Protein AF-A0A812KQA8-F1 (afdb_monomer_lite)

Structure (mmCIF, N/CA/C/O backbone):
data_AF-A0A812KQA8-F1
#
_entry.id   AF-A0A812KQA8-F1
#
loop_
_atom_site.group_PDB
_atom_site.id
_atom_site.type_symbol
_atom_site.label_atom_id
_atom_site.label_alt_id
_atom_site.label_comp_id
_atom_site.label_asym_id
_atom_site.label_entity_id
_atom_site.label_seq_id
_atom_site.pdbx_PDB_ins_code
_atom_site.Cartn_x
_atom_site.Cartn_y
_atom_site.Cartn_z
_atom_site.occupancy
_atom_site.B_iso_or_equiv
_atom_site.auth_seq_id
_atom_site.auth_comp_id
_atom_site.auth_asym_id
_atom_site.auth_atom_id
_atom_site.pdbx_PDB_model_num
ATOM 1 N N . VAL A 1 1 ? 13.852 -6.181 -8.948 1.00 67.44 1 VAL A N 1
ATOM 2 C CA . VAL A 1 1 ? 15.099 -6.803 -9.471 1.00 67.44 1 VAL A CA 1
ATOM 3 C C . VAL A 1 1 ? 14.924 -7.314 -10.895 1.00 67.44 1 VAL A C 1
ATOM 5 O O . VAL A 1 1 ? 15.675 -6.874 -11.752 1.00 67.44 1 VAL A O 1
ATOM 8 N N . ILE A 1 2 ? 13.923 -8.161 -11.172 1.00 75.94 2 ILE A N 1
ATOM 9 C CA . ILE A 1 2 ? 13.704 -8.737 -12.515 1.00 75.94 2 ILE A CA 1
ATOM 10 C C . ILE A 1 2 ? 13.488 -7.645 -13.580 1.00 75.94 2 ILE A C 1
ATOM 12 O O . ILE A 1 2 ? 14.175 -7.662 -14.591 1.00 75.94 2 ILE A O 1
ATOM 16 N N . TYR A 1 3 ? 12.648 -6.637 -13.304 1.00 77.44 3 TYR A N 1
ATOM 17 C CA . TYR A 1 3 ? 12.410 -5.506 -14.217 1.00 77.44 3 TYR A CA 1
ATOM 18 C C . TYR A 1 3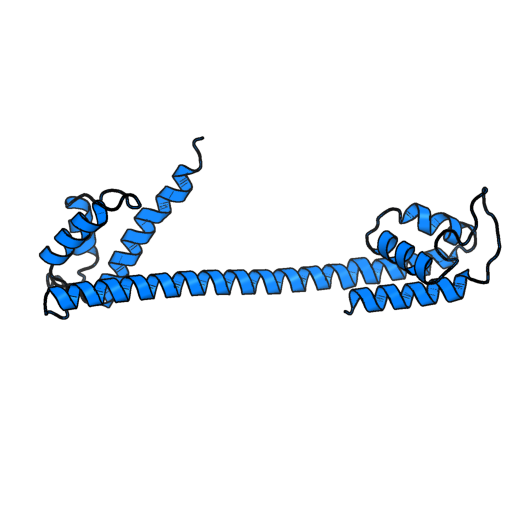 ? 13.699 -4.781 -14.638 1.00 77.44 3 TYR A C 1
ATOM 20 O O . TYR A 1 3 ? 14.030 -4.707 -15.818 1.00 77.44 3 TYR A O 1
ATOM 28 N N . VAL A 1 4 ? 14.471 -4.303 -13.658 1.00 78.38 4 VAL A N 1
ATOM 29 C CA . VAL A 1 4 ? 15.727 -3.575 -13.899 1.00 78.38 4 VAL A CA 1
ATOM 30 C C . VAL A 1 4 ? 16.757 -4.467 -14.601 1.00 78.38 4 VAL A C 1
ATOM 32 O O . VAL A 1 4 ? 17.447 -4.004 -15.503 1.00 78.38 4 VAL A O 1
ATOM 35 N N . GLY A 1 5 ? 16.829 -5.754 -14.243 1.00 82.50 5 GLY A N 1
ATOM 36 C CA . GLY A 1 5 ? 17.716 -6.718 -14.899 1.00 82.50 5 GLY A CA 1
ATOM 37 C C . GLY A 1 5 ? 17.391 -6.913 -16.382 1.00 82.50 5 GLY A C 1
ATOM 38 O O . GLY A 1 5 ? 18.300 -6.923 -17.208 1.00 82.50 5 GLY A O 1
ATOM 39 N N . THR A 1 6 ? 16.107 -6.999 -16.738 1.00 80.44 6 THR A N 1
ATOM 40 C CA . THR A 1 6 ? 15.672 -7.093 -18.137 1.00 80.44 6 THR A CA 1
ATOM 41 C C . THR A 1 6 ? 15.982 -5.813 -18.913 1.00 80.44 6 THR A C 1
ATOM 43 O O . THR A 1 6 ? 16.503 -5.902 -20.020 1.00 80.44 6 THR A O 1
ATOM 46 N N . VAL A 1 7 ? 15.751 -4.629 -18.332 1.00 80.75 7 VAL A N 1
ATOM 47 C CA . VAL A 1 7 ? 16.091 -3.343 -18.974 1.00 80.75 7 VAL A CA 1
ATOM 48 C C . VAL A 1 7 ? 17.594 -3.238 -19.244 1.00 80.75 7 VAL A C 1
ATOM 50 O O . VAL A 1 7 ? 17.993 -2.882 -20.348 1.00 80.75 7 VAL A O 1
ATOM 53 N N . VAL A 1 8 ? 18.437 -3.614 -18.278 1.00 83.25 8 VAL A N 1
ATOM 54 C CA . VAL A 1 8 ? 19.901 -3.614 -18.435 1.00 83.25 8 VAL A CA 1
ATOM 55 C C . VAL A 1 8 ? 20.364 -4.626 -19.490 1.00 83.25 8 VAL A C 1
ATOM 57 O O . VAL A 1 8 ? 21.236 -4.315 -20.300 1.00 83.25 8 VAL A O 1
ATOM 60 N N . PHE A 1 9 ? 19.769 -5.822 -19.515 1.00 82.69 9 PHE A N 1
ATOM 61 C CA . PHE A 1 9 ? 20.085 -6.856 -20.502 1.00 82.69 9 PHE A CA 1
ATOM 62 C C . PHE A 1 9 ? 19.740 -6.417 -21.929 1.00 82.69 9 PHE A C 1
ATOM 64 O O . PHE A 1 9 ? 20.561 -6.559 -22.835 1.00 82.69 9 PHE A O 1
ATOM 71 N N . PHE A 1 10 ? 18.557 -5.833 -22.130 1.00 77.69 10 PHE A N 1
ATOM 72 C CA . PHE A 1 10 ? 18.175 -5.293 -23.432 1.00 77.69 10 PHE A CA 1
ATOM 73 C C . PHE A 1 10 ? 19.018 -4.073 -23.808 1.00 77.69 10 PHE A C 1
ATOM 75 O O . PHE A 1 10 ? 19.479 -4.012 -24.941 1.00 77.69 10 PHE A O 1
ATOM 82 N N . ALA A 1 11 ? 19.317 -3.162 -22.876 1.00 77.50 11 ALA A N 1
ATOM 83 C CA . ALA A 1 11 ? 20.220 -2.039 -23.137 1.00 77.50 11 ALA A CA 1
ATOM 84 C C . ALA A 1 11 ? 21.601 -2.507 -23.621 1.00 77.50 11 ALA A C 1
ATOM 86 O O . ALA A 1 11 ? 22.139 -1.944 -24.569 1.00 77.50 11 ALA A O 1
ATOM 87 N N . TRP A 1 12 ? 22.147 -3.580 -23.043 1.00 81.44 12 TRP A N 1
ATOM 88 C CA . TRP A 1 12 ? 23.397 -4.180 -23.513 1.00 81.44 12 TRP A CA 1
ATOM 89 C C . TRP A 1 12 ? 23.289 -4.782 -24.926 1.00 81.44 12 TRP A C 1
ATOM 91 O O . TRP A 1 12 ? 24.176 -4.557 -25.751 1.00 81.44 12 TRP A O 1
ATOM 101 N N . ILE A 1 13 ? 22.202 -5.501 -25.233 1.00 80.88 13 ILE A N 1
ATOM 102 C CA . ILE A 1 13 ? 21.941 -6.031 -26.585 1.00 80.88 13 ILE A CA 1
ATOM 103 C C . ILE A 1 13 ? 21.842 -4.896 -27.609 1.00 80.88 13 ILE A C 1
ATOM 105 O O . ILE A 1 13 ? 22.430 -4.989 -28.683 1.00 80.88 13 ILE A O 1
ATOM 109 N N . PHE A 1 14 ? 21.119 -3.827 -27.281 1.00 74.81 14 PHE A N 1
ATOM 110 C CA . PHE A 1 14 ? 20.946 -2.683 -28.170 1.00 74.81 14 PHE A CA 1
ATOM 111 C C . PHE A 1 14 ? 22.261 -1.943 -28.418 1.00 74.81 14 PHE A C 1
ATOM 113 O O . PHE A 1 14 ? 22.575 -1.693 -29.575 1.00 74.81 14 PHE A O 1
ATOM 120 N N . VAL A 1 15 ? 23.065 -1.679 -27.383 1.00 76.62 15 VAL A N 1
ATOM 121 C CA . VAL A 1 15 ? 24.418 -1.120 -27.564 1.00 76.62 15 VAL A CA 1
ATOM 122 C C . VAL A 1 15 ? 25.222 -2.021 -28.491 1.00 76.62 15 VAL A C 1
ATOM 124 O O . VAL A 1 15 ? 25.662 -1.582 -29.535 1.00 76.62 15 VAL A O 1
ATOM 127 N N . THR A 1 16 ? 25.314 -3.319 -28.203 1.00 78.50 16 THR A N 1
ATOM 128 C CA . THR A 1 16 ? 26.156 -4.243 -28.987 1.00 78.50 16 THR A CA 1
ATOM 129 C C . THR A 1 16 ? 25.732 -4.353 -30.462 1.00 78.50 16 THR A C 1
ATOM 131 O O . THR A 1 16 ? 26.552 -4.673 -31.315 1.00 78.50 16 THR A O 1
ATOM 134 N N . ILE A 1 17 ? 24.456 -4.110 -30.782 1.00 74.75 17 ILE A N 1
ATOM 135 C CA . ILE A 1 17 ? 23.939 -4.138 -32.161 1.00 74.75 17 ILE A CA 1
ATOM 136 C C . ILE A 1 17 ? 24.126 -2.792 -32.878 1.00 74.75 17 ILE A C 1
ATOM 138 O O . ILE A 1 17 ? 24.327 -2.785 -34.092 1.00 74.75 17 ILE A O 1
ATOM 142 N N . PHE A 1 18 ? 24.017 -1.670 -32.160 1.00 68.31 18 PHE A N 1
ATOM 143 C CA . PHE A 1 18 ? 23.979 -0.324 -32.744 1.00 68.31 18 PHE A CA 1
ATOM 144 C C . PHE A 1 18 ? 25.261 0.503 -32.549 1.00 68.31 18 PHE A C 1
ATOM 146 O O . PHE A 1 18 ? 25.395 1.523 -33.221 1.00 68.31 18 PHE A O 1
ATOM 153 N N . ASP A 1 19 ? 26.205 0.059 -31.713 1.00 65.69 19 ASP A N 1
ATOM 154 C CA . ASP A 1 19 ? 27.497 0.723 -31.439 1.00 65.69 19 ASP A CA 1
ATOM 155 C C . ASP A 1 19 ? 28.375 0.815 -32.702 1.00 65.69 19 ASP A C 1
ATOM 157 O O . ASP A 1 19 ? 28.993 1.840 -32.964 1.00 65.69 19 ASP A O 1
ATOM 161 N N . ASP A 1 20 ? 28.330 -0.204 -33.569 1.00 61.84 20 ASP A N 1
ATOM 162 C CA . ASP A 1 20 ? 29.126 -0.256 -34.807 1.00 61.84 20 ASP A CA 1
ATOM 163 C C . ASP A 1 20 ? 28.473 0.464 -36.013 1.00 61.84 20 ASP A C 1
ATOM 165 O O . ASP A 1 20 ? 29.018 0.450 -37.123 1.00 61.84 20 ASP A O 1
ATOM 169 N N . ILE A 1 21 ? 27.285 1.066 -35.853 1.00 60.75 21 ILE A N 1
ATOM 170 C CA . ILE A 1 21 ? 26.530 1.670 -36.965 1.00 60.75 21 ILE A CA 1
ATOM 171 C C . ILE A 1 21 ? 26.694 3.194 -36.952 1.00 60.75 21 ILE A C 1
ATOM 173 O O . ILE A 1 21 ? 25.894 3.931 -36.376 1.00 60.75 21 ILE A O 1
ATOM 177 N N . GLU A 1 22 ? 27.698 3.682 -37.679 1.00 54.09 22 GLU A N 1
ATOM 178 C CA . GLU A 1 22 ? 27.865 5.112 -37.948 1.00 54.09 22 GLU A CA 1
ATOM 179 C C . GLU A 1 22 ? 27.063 5.534 -39.193 1.00 54.09 22 GLU A C 1
ATOM 181 O O . GLU A 1 22 ? 27.339 5.124 -40.322 1.00 54.09 22 GLU A O 1
ATOM 186 N N . GLY A 1 23 ? 26.050 6.383 -39.004 1.00 53.97 23 GLY A N 1
ATOM 187 C CA . GLY A 1 23 ? 25.252 6.934 -40.098 1.00 53.97 23 GLY A CA 1
ATOM 188 C C . GLY A 1 23 ? 24.380 8.108 -39.658 1.00 53.97 23 GLY A C 1
ATOM 189 O O . GLY A 1 23 ? 24.016 8.226 -38.490 1.00 53.97 23 GLY A O 1
ATOM 190 N N . TYR A 1 24 ? 24.024 8.977 -40.606 1.00 54.12 24 TYR A N 1
ATOM 191 C CA . TYR A 1 24 ? 23.095 10.091 -40.396 1.00 54.12 24 TYR A CA 1
ATOM 192 C C . TYR A 1 24 ? 21.879 9.907 -41.301 1.00 54.12 24 TYR A C 1
ATOM 194 O O . TYR A 1 24 ? 22.014 9.884 -42.525 1.00 54.12 24 TYR A O 1
ATOM 202 N N . ILE A 1 25 ? 20.685 9.823 -40.716 1.00 53.69 25 ILE A N 1
ATOM 203 C CA . ILE A 1 25 ? 19.423 9.833 -41.464 1.00 53.69 25 ILE A CA 1
ATOM 204 C C . ILE A 1 25 ? 18.651 11.083 -41.035 1.00 53.69 25 ILE A C 1
ATOM 206 O O . ILE A 1 25 ? 18.399 11.301 -39.855 1.00 53.69 25 ILE A O 1
ATOM 210 N N . HIS A 1 26 ? 18.318 11.944 -42.002 1.00 47.72 26 HIS A N 1
ATOM 211 C CA . HIS A 1 26 ? 17.588 13.206 -41.782 1.00 47.72 26 HIS A CA 1
ATOM 212 C C . HIS A 1 26 ? 18.203 14.146 -40.721 1.00 47.72 26 HIS A C 1
ATOM 214 O O . HIS A 1 26 ? 17.488 14.811 -39.979 1.00 47.72 26 HIS A O 1
ATOM 220 N N . GLY A 1 27 ? 19.538 14.231 -40.656 1.00 53.50 27 GLY A N 1
ATOM 221 C CA . GLY A 1 27 ? 20.241 15.161 -39.759 1.00 53.50 27 GLY A CA 1
ATOM 222 C C . GLY A 1 27 ? 20.288 14.733 -38.288 1.00 53.50 27 GLY A C 1
ATOM 223 O O . GLY A 1 27 ? 20.844 15.465 -37.475 1.00 53.50 27 GLY A O 1
ATOM 224 N N . MET A 1 28 ? 19.760 13.552 -37.947 1.00 55.84 28 MET A N 1
ATOM 225 C CA . MET A 1 28 ? 19.951 12.910 -36.646 1.00 55.84 28 MET A CA 1
ATOM 226 C C . MET A 1 28 ? 20.856 11.684 -36.798 1.00 55.84 28 MET A C 1
ATOM 228 O O . MET A 1 28 ? 20.788 10.992 -37.822 1.00 55.84 28 MET A O 1
ATOM 232 N N . PRO A 1 29 ? 21.730 11.425 -35.815 1.00 58.12 29 PRO A N 1
ATOM 233 C CA . PRO A 1 29 ? 22.602 10.271 -35.873 1.00 58.12 29 PRO A CA 1
ATOM 234 C C . PRO A 1 29 ? 21.757 9.006 -35.633 1.00 58.12 29 PRO A C 1
ATOM 236 O O . PRO A 1 29 ? 20.823 9.009 -34.827 1.00 58.12 29 PRO A O 1
ATOM 239 N N . VAL A 1 30 ? 22.024 7.944 -36.398 1.00 58.19 30 VAL A N 1
ATOM 240 C CA . VAL A 1 30 ? 21.255 6.678 -36.387 1.00 58.19 30 VAL A CA 1
ATOM 241 C C . VAL A 1 30 ? 21.247 6.024 -35.004 1.00 58.19 30 VAL A C 1
ATOM 243 O O . VAL A 1 30 ? 20.306 5.322 -34.640 1.00 58.19 30 VAL A O 1
ATOM 246 N N . ASN A 1 31 ? 22.276 6.317 -34.226 1.00 57.09 31 ASN A N 1
ATOM 247 C CA . ASN A 1 31 ? 22.514 5.838 -32.884 1.00 57.09 31 ASN A CA 1
ATOM 248 C C . ASN A 1 31 ? 21.990 6.793 -31.795 1.00 57.09 31 ASN A C 1
ATOM 250 O O . ASN A 1 31 ? 22.191 6.491 -30.637 1.00 57.09 31 ASN A O 1
ATOM 254 N N . LYS A 1 32 ? 21.252 7.881 -32.088 1.00 57.94 32 LYS A N 1
ATOM 255 C CA . LYS A 1 32 ? 20.763 8.837 -31.063 1.00 57.94 32 LYS A CA 1
ATOM 256 C C . LYS A 1 32 ? 20.163 8.129 -29.830 1.00 57.94 32 LYS A C 1
ATOM 258 O O . LYS A 1 32 ? 19.041 7.634 -29.875 1.00 57.94 32 LYS A O 1
ATOM 263 N N . GLY A 1 33 ? 20.904 8.133 -28.720 1.00 57.00 33 GLY A N 1
ATOM 264 C CA . GLY A 1 33 ? 20.503 7.484 -27.465 1.00 57.00 33 GLY A CA 1
ATOM 265 C C . GLY A 1 33 ? 21.068 6.076 -27.230 1.00 57.00 33 GLY A C 1
ATOM 266 O O . GLY A 1 33 ? 20.873 5.539 -26.152 1.00 57.00 33 GLY A O 1
ATOM 267 N N . LEU A 1 34 ? 21.794 5.500 -28.188 1.00 62.19 34 LEU A N 1
ATOM 268 C CA . LEU A 1 34 ? 22.344 4.139 -28.214 1.00 62.19 34 LEU A CA 1
ATOM 269 C C . LEU A 1 34 ? 23.893 4.086 -28.283 1.00 62.19 34 LEU A C 1
ATOM 271 O O . LEU A 1 34 ? 24.467 3.004 -28.253 1.00 62.19 34 LEU A O 1
ATOM 275 N N . ASP A 1 35 ? 24.565 5.245 -28.324 1.00 63.78 35 ASP A N 1
ATOM 276 C CA . ASP A 1 35 ? 26.028 5.406 -28.513 1.00 63.78 35 ASP A CA 1
ATOM 277 C C . ASP A 1 35 ? 26.883 4.914 -27.342 1.00 63.78 35 ASP A C 1
ATOM 279 O O . ASP A 1 35 ? 28.076 4.668 -27.462 1.00 63.78 35 ASP A O 1
ATOM 283 N N . ALA A 1 36 ? 26.303 4.889 -26.146 1.00 73.94 36 ALA A N 1
ATOM 284 C CA . ALA A 1 36 ? 27.007 4.527 -24.929 1.00 73.94 36 ALA A CA 1
ATOM 285 C C . ALA A 1 36 ? 26.067 3.757 -24.015 1.00 73.94 36 ALA A C 1
ATOM 287 O O . ALA A 1 36 ? 24.869 4.041 -23.963 1.00 73.94 36 ALA A O 1
ATOM 288 N N . PHE A 1 37 ? 26.610 2.829 -23.227 1.00 71.62 37 PHE A N 1
ATOM 289 C CA . PHE A 1 37 ? 25.819 2.008 -22.307 1.00 71.62 37 PHE A CA 1
ATOM 290 C C . PHE A 1 37 ? 24.954 2.837 -21.343 1.00 71.62 37 PHE A C 1
ATOM 292 O O . PHE A 1 37 ? 23.792 2.511 -21.126 1.00 71.62 37 PHE A O 1
ATOM 299 N N . SER A 1 38 ? 25.487 3.947 -20.820 1.00 74.00 38 SER A N 1
ATOM 300 C CA . SER A 1 38 ? 24.750 4.848 -19.919 1.00 74.00 38 SER A CA 1
ATOM 301 C C . SER A 1 38 ? 23.575 5.544 -20.620 1.00 74.00 38 SER A C 1
ATOM 303 O O . SER A 1 38 ? 22.459 5.572 -20.101 1.00 74.00 38 SER A O 1
ATOM 305 N N . THR A 1 39 ? 23.805 6.055 -21.832 1.00 77.31 39 THR A N 1
ATOM 306 C CA . THR A 1 39 ? 22.778 6.722 -22.642 1.00 77.31 39 THR A CA 1
ATOM 307 C C . THR A 1 39 ? 21.706 5.728 -23.089 1.00 77.31 39 THR A C 1
ATOM 309 O O . THR A 1 39 ? 20.523 6.010 -22.947 1.00 77.31 39 THR A O 1
ATOM 312 N N . SER A 1 40 ? 22.120 4.526 -23.492 1.00 77.31 40 SER A N 1
ATOM 313 C CA . SER A 1 40 ? 21.241 3.433 -23.927 1.00 77.31 40 SER A CA 1
ATOM 314 C C . SER A 1 40 ? 20.369 2.911 -22.809 1.00 77.31 40 SER A C 1
ATOM 316 O O . SER A 1 40 ? 19.203 2.610 -23.030 1.00 77.31 40 SER A O 1
ATOM 318 N N . LEU A 1 41 ? 20.907 2.825 -21.594 1.00 79.31 41 LEU A N 1
ATOM 319 C CA . LEU A 1 41 ? 20.130 2.443 -20.424 1.00 79.31 41 LEU A CA 1
ATOM 320 C C . LEU A 1 41 ? 19.048 3.491 -20.140 1.00 79.31 41 LEU A C 1
ATOM 322 O O . LEU A 1 41 ? 17.898 3.117 -19.929 1.00 79.31 41 LEU A O 1
ATOM 326 N N . ASN A 1 42 ? 19.383 4.784 -20.202 1.00 80.69 42 ASN A N 1
ATOM 327 C CA . ASN A 1 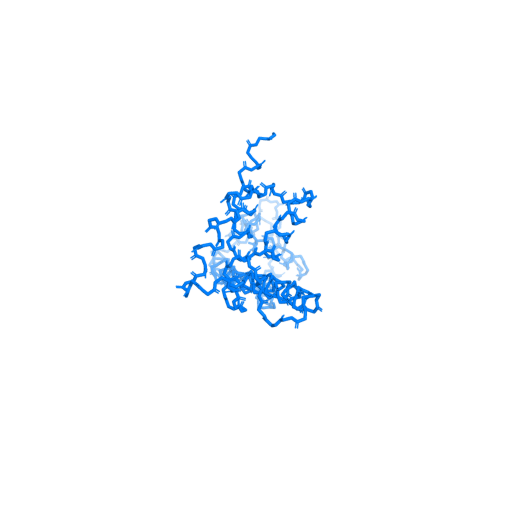42 ? 18.401 5.855 -20.029 1.00 80.69 42 ASN A CA 1
ATOM 328 C C . ASN A 1 42 ? 17.330 5.828 -21.135 1.00 80.69 42 ASN A C 1
ATOM 330 O O . ASN A 1 42 ? 16.138 5.795 -20.846 1.00 80.69 42 ASN A O 1
ATOM 334 N N . THR A 1 43 ? 17.741 5.724 -22.398 1.00 80.75 43 THR A N 1
ATOM 335 C CA . THR A 1 43 ? 16.832 5.614 -23.544 1.00 80.75 43 THR A CA 1
ATOM 336 C C . THR A 1 43 ? 15.935 4.377 -23.455 1.00 80.75 43 THR A C 1
ATOM 338 O O . THR A 1 43 ? 14.739 4.481 -23.703 1.00 80.75 43 THR A O 1
ATOM 341 N N . MET A 1 44 ? 16.456 3.222 -23.030 1.00 79.19 44 MET A N 1
ATOM 342 C CA . MET A 1 44 ? 15.661 2.005 -22.813 1.00 79.19 44 MET A CA 1
ATOM 343 C C . MET A 1 44 ? 14.732 2.111 -21.610 1.00 79.19 44 MET A C 1
ATOM 345 O O . MET A 1 44 ? 13.665 1.505 -21.611 1.00 79.19 44 MET A O 1
ATOM 349 N N . PHE A 1 45 ? 15.111 2.865 -20.582 1.00 80.69 45 PHE A N 1
ATOM 350 C CA . PHE A 1 45 ? 14.252 3.110 -19.431 1.00 80.69 45 PHE A CA 1
ATOM 351 C C . PHE A 1 45 ? 13.068 4.009 -19.808 1.00 80.69 45 PHE A C 1
ATOM 353 O O . PHE A 1 45 ? 11.929 3.641 -19.536 1.00 80.69 45 PHE A O 1
ATOM 360 N N . ILE A 1 46 ? 13.331 5.118 -20.508 1.00 82.62 46 ILE A N 1
ATOM 361 C CA . ILE A 1 46 ? 12.320 6.060 -21.019 1.00 82.62 46 ILE A CA 1
ATOM 362 C C . ILE A 1 46 ? 11.378 5.350 -22.008 1.00 82.62 46 ILE A C 1
ATOM 364 O O . ILE A 1 46 ? 10.159 5.325 -21.814 1.00 82.62 46 ILE A O 1
ATOM 368 N N . ALA A 1 47 ? 11.944 4.635 -22.985 1.00 81.06 47 ALA A N 1
ATOM 369 C CA . ALA A 1 47 ? 11.185 3.813 -23.926 1.00 81.06 47 ALA A CA 1
ATOM 370 C C . ALA A 1 47 ? 10.417 2.673 -23.227 1.00 81.06 47 ALA A C 1
ATOM 372 O O . ALA A 1 47 ? 9.316 2.303 -23.639 1.00 81.06 47 ALA A O 1
ATOM 373 N N . GLY A 1 48 ? 10.979 2.128 -22.146 1.00 78.50 48 GLY A N 1
ATOM 374 C CA . GLY A 1 48 ? 10.361 1.128 -21.278 1.00 78.50 48 GLY A CA 1
ATOM 375 C C . GLY A 1 48 ? 9.186 1.660 -20.455 1.00 78.50 48 GLY A C 1
ATOM 376 O O . GLY A 1 48 ? 8.369 0.859 -20.021 1.00 78.50 48 GLY A O 1
ATOM 377 N N . SER A 1 49 ? 9.054 2.980 -20.303 1.00 80.44 49 SER A N 1
ATOM 378 C CA . SER A 1 49 ? 7.853 3.656 -19.792 1.00 80.44 49 SER A CA 1
ATOM 379 C C . SER A 1 49 ? 6.901 4.141 -20.894 1.00 80.44 49 SER A C 1
ATOM 381 O O . SER A 1 49 ? 5.952 4.864 -20.603 1.00 80.44 49 SER A O 1
ATOM 383 N N . THR A 1 50 ? 7.133 3.760 -22.159 1.00 81.19 50 THR A N 1
ATOM 384 C CA . THR A 1 50 ? 6.438 4.271 -23.365 1.00 81.19 50 THR A CA 1
ATOM 385 C C . THR A 1 50 ? 6.522 5.781 -23.576 1.00 81.19 50 THR A C 1
ATOM 387 O O . THR A 1 50 ? 5.862 6.311 -24.469 1.00 81.19 50 THR A O 1
ATOM 390 N N . ASP A 1 51 ? 7.373 6.461 -22.817 1.00 79.12 51 ASP A N 1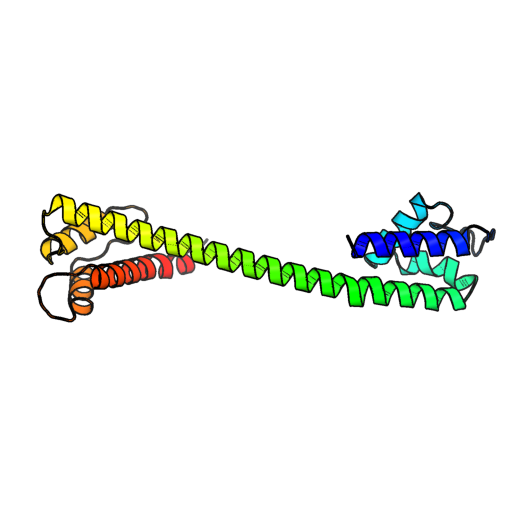
ATOM 391 C CA . ASP A 1 51 ? 7.649 7.877 -23.001 1.00 79.12 51 ASP A CA 1
ATOM 392 C C . ASP A 1 51 ? 8.650 8.037 -24.152 1.00 79.12 51 ASP A C 1
ATOM 394 O O . ASP A 1 51 ? 9.565 7.222 -24.285 1.00 79.12 51 ASP A O 1
ATOM 398 N N . ASP A 1 52 ? 8.414 8.990 -25.057 1.00 76.75 52 ASP A N 1
ATOM 399 C CA . ASP A 1 52 ? 9.222 9.244 -26.267 1.00 76.75 52 ASP A CA 1
ATOM 400 C C . ASP A 1 52 ? 9.643 7.986 -27.078 1.00 76.75 52 ASP A C 1
ATOM 402 O O . ASP A 1 52 ? 10.643 7.977 -27.807 1.00 76.75 52 ASP A O 1
ATOM 406 N N . PHE A 1 53 ? 8.863 6.897 -27.003 1.00 78.81 53 PHE A N 1
ATOM 407 C CA . PHE A 1 53 ? 9.202 5.611 -27.627 1.00 78.81 53 PHE A CA 1
ATOM 408 C C . PHE A 1 53 ? 9.317 5.717 -29.152 1.00 78.81 53 PHE A C 1
ATOM 410 O O . PHE A 1 53 ? 10.232 5.155 -29.754 1.00 78.81 53 PHE A O 1
ATOM 417 N N . VAL A 1 54 ? 8.390 6.444 -29.785 1.00 78.00 54 VAL A N 1
ATOM 418 C CA . VAL A 1 54 ? 8.350 6.605 -31.247 1.00 78.00 54 VAL A CA 1
ATOM 419 C C . VAL A 1 54 ? 9.594 7.336 -31.744 1.00 78.00 54 VAL A C 1
ATOM 421 O O . VAL A 1 54 ? 10.164 6.931 -32.756 1.00 78.00 54 VAL A O 1
ATOM 424 N N . ASP A 1 55 ? 10.061 8.335 -30.998 1.00 74.50 55 ASP A N 1
ATOM 425 C CA . ASP A 1 55 ? 11.242 9.126 -31.342 1.00 74.50 55 ASP A CA 1
ATOM 426 C C . ASP A 1 55 ? 12.540 8.326 -31.181 1.00 74.50 55 ASP A C 1
ATOM 428 O O . ASP A 1 55 ? 13.471 8.493 -31.970 1.00 74.50 55 ASP A O 1
ATOM 432 N N . CYS A 1 56 ? 12.582 7.398 -30.220 1.00 74.38 56 CYS A N 1
ATOM 433 C CA . CYS A 1 56 ? 13.694 6.461 -30.047 1.00 74.38 56 CYS A CA 1
ATOM 434 C C . CYS A 1 56 ? 13.686 5.336 -31.104 1.00 74.38 56 CYS A C 1
ATOM 436 O O . CYS A 1 56 ? 14.739 4.894 -31.572 1.00 74.38 56 CYS A O 1
ATOM 438 N N . LEU A 1 57 ? 12.498 4.887 -31.524 1.00 79.62 57 LEU A N 1
ATOM 439 C CA . LEU A 1 57 ? 12.312 3.837 -32.530 1.00 79.62 57 LEU A CA 1
ATOM 440 C C . LEU A 1 57 ? 12.656 4.317 -33.949 1.00 79.62 57 LEU A C 1
ATOM 442 O O . LEU A 1 57 ? 13.238 3.561 -34.730 1.00 79.62 57 LEU A O 1
ATOM 446 N N . LEU A 1 58 ? 12.283 5.552 -34.298 1.00 74.94 58 LEU A N 1
ATOM 447 C CA . LEU A 1 58 ? 12.350 6.096 -35.660 1.00 74.94 58 LEU A CA 1
ATOM 448 C C . LEU A 1 58 ? 13.735 5.982 -36.338 1.00 74.94 58 LEU A C 1
ATOM 450 O O . LEU A 1 58 ? 13.791 5.464 -37.460 1.00 74.94 58 LEU A O 1
ATOM 454 N N . PRO A 1 59 ? 14.856 6.400 -35.707 1.00 72.38 59 PRO A N 1
ATOM 455 C CA . PRO A 1 59 ? 16.182 6.319 -36.330 1.00 72.38 59 PRO A CA 1
ATOM 456 C C . PRO A 1 59 ? 16.659 4.868 -36.519 1.00 72.38 59 PRO A C 1
ATOM 458 O O . PRO A 1 59 ? 17.214 4.519 -37.567 1.00 72.38 59 PRO A O 1
ATOM 461 N N . SER A 1 60 ? 16.348 3.992 -35.559 1.00 71.75 60 SER A N 1
ATOM 462 C CA . SER A 1 60 ? 16.688 2.563 -35.616 1.00 71.75 60 SER A CA 1
ATOM 463 C C . SER A 1 60 ? 15.890 1.835 -36.708 1.00 71.75 60 SER A C 1
ATOM 465 O O . SER A 1 60 ? 16.434 1.046 -37.487 1.00 71.75 60 SER A O 1
ATOM 467 N N . TYR A 1 61 ? 14.594 2.143 -36.811 1.00 75.25 61 TYR A N 1
ATOM 468 C CA . TYR A 1 61 ? 13.672 1.540 -37.772 1.00 75.25 61 TYR A CA 1
ATOM 469 C C . TYR A 1 61 ? 13.931 1.989 -39.215 1.00 75.25 61 TYR A C 1
ATOM 471 O O . TYR A 1 61 ? 13.812 1.185 -40.144 1.00 75.25 61 TYR A O 1
ATOM 479 N N . SER A 1 62 ? 14.312 3.257 -39.413 1.00 73.62 62 SER A N 1
ATOM 480 C CA . SER A 1 62 ? 14.625 3.791 -40.742 1.00 73.62 62 SER A CA 1
ATOM 481 C C . SER A 1 62 ? 15.891 3.177 -41.344 1.00 73.62 62 SER A C 1
ATOM 483 O O . SER A 1 62 ? 16.000 3.111 -42.568 1.00 73.62 62 SER A O 1
ATOM 485 N N . THR A 1 63 ? 16.833 2.731 -40.510 1.00 70.00 63 THR A N 1
ATOM 486 C CA . THR A 1 63 ? 18.085 2.105 -40.962 1.00 70.00 63 THR A CA 1
ATOM 487 C C . THR A 1 63 ? 17.879 0.623 -41.261 1.00 70.00 63 THR A C 1
ATOM 489 O O . THR A 1 63 ? 18.184 0.156 -42.357 1.00 70.00 63 THR A O 1
ATOM 492 N N . TYR A 1 64 ? 17.289 -0.116 -40.316 1.00 71.94 64 TYR A N 1
ATOM 493 C CA . TYR A 1 64 ? 17.010 -1.541 -40.468 1.00 71.94 64 TYR A CA 1
ATOM 494 C C . TYR A 1 64 ? 15.573 -1.852 -40.057 1.00 71.94 64 TYR A C 1
ATOM 496 O O . TYR A 1 64 ? 15.235 -1.868 -38.876 1.00 71.94 64 TYR A O 1
ATOM 504 N N . ARG A 1 65 ? 14.728 -2.230 -41.025 1.00 76.19 65 ARG A N 1
ATOM 505 C CA . ARG A 1 65 ? 13.325 -2.618 -40.763 1.00 76.19 65 ARG A CA 1
ATOM 506 C C . ARG A 1 65 ? 13.187 -3.777 -39.770 1.00 76.19 65 ARG A C 1
ATOM 508 O O . ARG A 1 65 ? 12.182 -3.866 -39.071 1.00 76.19 65 ARG A O 1
ATOM 515 N N . SER A 1 66 ? 14.203 -4.639 -39.677 1.00 72.69 66 SER A N 1
ATOM 516 C CA . SER A 1 66 ? 14.233 -5.755 -38.724 1.00 72.69 66 SER A CA 1
ATOM 517 C C . SER A 1 66 ? 14.427 -5.307 -37.266 1.00 72.69 66 SER A C 1
ATOM 519 O O . SER A 1 66 ? 14.063 -6.054 -36.361 1.00 72.69 66 SER A O 1
ATOM 521 N N . SER A 1 67 ? 14.930 -4.087 -37.024 1.00 74.56 67 SER A N 1
ATOM 522 C CA . SER A 1 67 ? 15.047 -3.499 -35.680 1.00 74.56 67 SER A CA 1
ATOM 523 C C . SER A 1 67 ? 13.681 -3.338 -35.002 1.00 74.56 67 SER A C 1
ATOM 525 O O . SER A 1 67 ? 13.565 -3.533 -33.793 1.00 74.56 67 SER A O 1
ATOM 527 N N . GLY A 1 68 ? 12.618 -3.086 -35.777 1.00 78.88 68 GLY A N 1
ATOM 528 C CA . GLY A 1 68 ? 11.259 -2.954 -35.242 1.00 78.88 68 GLY A C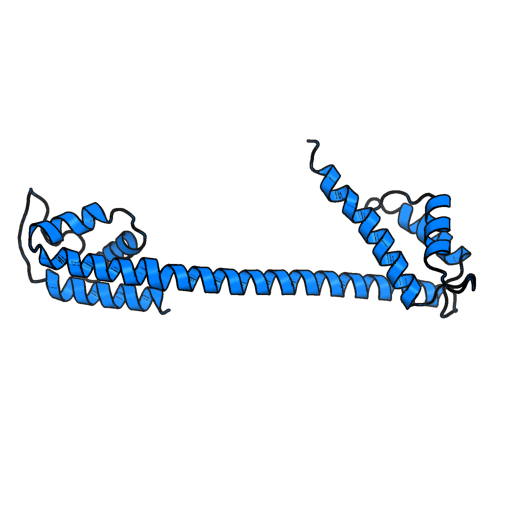A 1
ATOM 529 C C . GLY A 1 68 ? 10.751 -4.213 -34.530 1.00 78.88 68 GLY A C 1
ATOM 530 O O . GLY A 1 68 ? 10.002 -4.106 -33.564 1.00 78.88 68 GLY A O 1
ATOM 531 N N . LEU A 1 69 ? 11.197 -5.404 -34.949 1.00 83.88 69 LEU A N 1
ATOM 532 C CA . LEU A 1 69 ? 10.822 -6.660 -34.291 1.00 83.88 69 LEU A CA 1
ATOM 533 C C . LEU A 1 69 ? 11.466 -6.789 -32.902 1.00 83.88 69 LEU A C 1
ATOM 535 O O . LEU A 1 69 ? 10.829 -7.274 -31.970 1.00 83.88 69 LEU A O 1
ATOM 539 N N . LEU A 1 70 ? 12.706 -6.316 -32.755 1.00 82.00 70 LEU A N 1
ATOM 540 C CA . LEU A 1 70 ? 13.437 -6.329 -31.489 1.00 82.00 70 LEU A CA 1
ATOM 541 C C . LEU A 1 70 ? 12.818 -5.337 -30.491 1.00 82.00 70 LEU A C 1
ATOM 543 O O . LEU A 1 70 ? 12.590 -5.692 -29.336 1.00 82.00 70 LEU A O 1
ATOM 547 N N . TRP A 1 71 ? 12.446 -4.142 -30.958 1.00 83.56 71 TRP A N 1
ATOM 548 C CA . TRP A 1 71 ? 11.705 -3.155 -30.166 1.00 83.56 71 TRP A CA 1
ATOM 549 C C . TRP A 1 71 ? 10.312 -3.637 -29.740 1.00 83.56 71 TRP A C 1
ATOM 551 O O . TRP A 1 71 ? 9.910 -3.423 -28.598 1.00 83.56 71 TRP A O 1
ATOM 561 N N . LEU A 1 72 ? 9.580 -4.324 -30.624 1.00 85.56 72 LEU A N 1
ATOM 562 C CA . LEU A 1 72 ? 8.275 -4.902 -30.288 1.00 85.56 72 LEU A CA 1
ATOM 563 C C . LEU A 1 72 ? 8.414 -5.998 -29.226 1.00 85.56 72 LEU A C 1
ATOM 565 O O . LEU A 1 72 ? 7.655 -6.019 -28.260 1.00 85.56 72 LEU A O 1
ATOM 569 N N . LEU A 1 73 ? 9.406 -6.880 -29.369 1.00 86.19 73 LEU A N 1
ATOM 570 C CA . LEU A 1 73 ? 9.693 -7.927 -28.389 1.00 86.19 73 LEU A CA 1
ATOM 571 C C . LEU A 1 73 ? 10.073 -7.328 -27.026 1.00 86.19 73 LEU A C 1
ATOM 573 O O . LEU A 1 73 ? 9.576 -7.787 -25.999 1.00 86.19 73 LEU A O 1
ATOM 577 N N . PHE A 1 74 ? 10.888 -6.270 -27.019 1.00 84.00 74 PHE A N 1
ATOM 578 C CA . PHE A 1 74 ? 11.205 -5.508 -25.811 1.00 84.00 74 PHE A CA 1
ATOM 579 C C . PHE A 1 74 ? 9.943 -4.936 -25.148 1.00 84.00 74 PHE A C 1
ATOM 581 O O . PHE A 1 74 ? 9.732 -5.161 -23.956 1.00 84.00 74 PHE A O 1
ATOM 588 N N . LEU A 1 75 ? 9.061 -4.276 -25.910 1.00 84.75 75 LEU A N 1
ATOM 589 C CA . LEU A 1 75 ? 7.810 -3.728 -25.378 1.00 84.75 75 LEU A CA 1
ATOM 590 C C . LEU A 1 75 ? 6.898 -4.808 -24.797 1.00 84.75 75 LEU A C 1
ATOM 592 O O . LEU A 1 75 ? 6.367 -4.624 -23.707 1.00 84.75 75 LEU A O 1
ATOM 596 N N . VAL A 1 76 ? 6.732 -5.944 -25.476 1.00 87.94 76 VAL A N 1
ATOM 597 C CA . VAL A 1 76 ? 5.900 -7.043 -24.963 1.00 87.94 76 VAL A CA 1
ATOM 598 C C . VAL A 1 76 ? 6.447 -7.557 -23.630 1.00 87.94 76 VAL A C 1
ATOM 600 O O . VAL A 1 76 ? 5.689 -7.765 -22.687 1.00 87.94 76 VAL A O 1
ATOM 603 N N . ILE A 1 77 ? 7.762 -7.715 -23.505 1.00 86.81 77 ILE A N 1
ATOM 604 C CA . ILE A 1 77 ? 8.362 -8.198 -22.258 1.00 86.81 77 ILE A CA 1
ATOM 605 C C . ILE A 1 77 ? 8.246 -7.153 -21.140 1.00 86.81 77 ILE A C 1
ATOM 607 O O . ILE A 1 77 ? 7.847 -7.488 -20.026 1.00 86.81 77 ILE A O 1
ATOM 611 N N . VAL A 1 78 ? 8.561 -5.888 -21.411 1.00 84.81 78 VAL A N 1
ATOM 612 C CA . VAL A 1 78 ? 8.577 -4.839 -20.380 1.00 84.81 78 VAL A CA 1
ATOM 613 C C . VAL A 1 78 ? 7.167 -4.407 -19.974 1.00 84.81 78 VAL A C 1
ATOM 615 O O . VAL A 1 78 ? 6.866 -4.357 -18.784 1.00 84.81 78 VAL A O 1
ATOM 618 N N . HIS A 1 79 ? 6.275 -4.164 -20.933 1.00 83.88 79 HIS A N 1
ATOM 619 C CA . HIS A 1 79 ? 4.917 -3.705 -20.638 1.00 83.88 79 HIS A CA 1
ATOM 620 C C . HIS A 1 79 ? 3.944 -4.843 -20.353 1.00 83.88 79 HIS A C 1
ATOM 622 O O . HIS A 1 79 ? 3.179 -4.761 -19.402 1.00 83.88 79 HIS A O 1
ATOM 628 N N . VAL A 1 80 ? 3.926 -5.909 -21.156 1.00 84.56 80 VAL A N 1
ATOM 629 C CA . VAL A 1 80 ? 2.875 -6.934 -21.011 1.00 84.56 80 VAL A CA 1
ATOM 630 C C . VAL A 1 80 ? 3.238 -7.961 -19.945 1.00 84.56 80 VAL A C 1
ATOM 632 O O . VAL A 1 80 ? 2.366 -8.404 -19.207 1.00 84.56 80 VAL A O 1
ATOM 635 N N . LEU A 1 81 ? 4.507 -8.351 -19.832 1.00 85.69 81 LEU A N 1
ATOM 636 C CA . LEU A 1 81 ? 4.924 -9.327 -18.821 1.00 85.69 81 LEU A CA 1
ATOM 637 C C . LEU A 1 81 ? 5.319 -8.649 -17.508 1.00 85.69 81 LEU A C 1
ATOM 639 O O . LEU A 1 81 ? 4.772 -8.982 -16.459 1.00 85.69 81 LEU A O 1
ATOM 643 N N . LEU A 1 82 ? 6.258 -7.701 -17.546 1.00 84.94 82 LEU A N 1
ATOM 644 C CA . LEU A 1 82 ? 6.830 -7.160 -16.315 1.00 84.94 82 LEU A CA 1
ATOM 645 C C . LEU A 1 82 ? 5.919 -6.151 -15.609 1.00 84.94 82 LEU A C 1
ATOM 647 O O . LEU A 1 82 ? 5.810 -6.228 -14.388 1.00 84.94 82 LEU A O 1
ATOM 651 N N . LEU A 1 83 ? 5.251 -5.240 -16.327 1.00 85.81 83 LEU A N 1
ATOM 652 C CA . LEU A 1 83 ? 4.338 -4.281 -15.690 1.00 85.81 83 LEU A CA 1
ATOM 653 C C . LEU A 1 83 ? 3.139 -4.988 -15.046 1.00 85.81 83 LEU A C 1
ATOM 655 O O . LEU A 1 83 ? 2.805 -4.683 -13.905 1.00 85.81 83 LEU A O 1
ATOM 659 N N . ASN A 1 84 ? 2.547 -5.973 -15.730 1.00 88.19 84 ASN A N 1
ATOM 660 C CA . ASN A 1 84 ? 1.448 -6.766 -15.170 1.00 88.19 84 ASN A CA 1
ATOM 661 C C . ASN A 1 84 ? 1.892 -7.551 -13.929 1.00 88.19 84 ASN A C 1
ATOM 663 O O . ASN A 1 84 ? 1.212 -7.511 -12.912 1.00 88.19 84 ASN A O 1
ATOM 667 N N . LEU A 1 85 ? 3.081 -8.167 -13.955 1.00 88.88 85 LEU A N 1
ATOM 668 C CA . LEU A 1 85 ? 3.635 -8.841 -12.775 1.00 88.88 85 LEU A CA 1
ATOM 669 C C . LEU A 1 85 ? 3.852 -7.872 -11.598 1.00 88.88 85 LEU A C 1
ATOM 671 O O . LEU A 1 85 ? 3.598 -8.220 -10.446 1.00 88.88 85 LEU A O 1
ATOM 675 N N . VAL A 1 86 ? 4.351 -6.663 -11.870 1.00 88.94 86 VAL A N 1
ATOM 676 C CA . VAL A 1 86 ? 4.555 -5.638 -10.835 1.00 88.94 86 VAL A CA 1
ATOM 677 C C . VAL A 1 86 ? 3.219 -5.166 -10.264 1.00 88.94 86 VAL A C 1
ATOM 679 O O . VAL A 1 86 ? 3.119 -5.018 -9.048 1.00 88.94 86 VAL A O 1
ATOM 682 N N . LEU A 1 87 ? 2.198 -4.970 -11.102 1.00 89.25 87 LEU A N 1
ATOM 683 C CA . LEU A 1 87 ? 0.849 -4.608 -10.662 1.00 89.25 87 LEU A CA 1
ATOM 684 C C . LEU A 1 87 ? 0.231 -5.702 -9.790 1.00 89.25 87 LEU A C 1
ATOM 686 O O . LEU A 1 87 ? -0.264 -5.394 -8.711 1.00 89.25 87 LEU A O 1
ATOM 690 N N . ASP A 1 88 ? 0.335 -6.967 -10.190 1.00 94.12 88 ASP A N 1
ATOM 691 C CA . ASP A 1 88 ? -0.175 -8.092 -9.399 1.00 94.12 88 ASP A CA 1
ATOM 692 C C . ASP A 1 88 ? 0.524 -8.184 -8.038 1.00 94.12 88 ASP A C 1
ATOM 694 O O . ASP A 1 88 ? -0.121 -8.344 -7.001 1.00 94.12 88 ASP A O 1
ATOM 698 N N . MET A 1 89 ? 1.852 -8.026 -8.016 1.00 91.19 89 MET A N 1
ATOM 699 C CA . MET A 1 89 ? 2.620 -7.996 -6.771 1.00 91.19 89 MET A CA 1
ATOM 700 C C . MET A 1 89 ? 2.226 -6.808 -5.886 1.00 91.19 89 MET A C 1
ATOM 702 O O . MET A 1 89 ? 2.133 -6.962 -4.668 1.00 91.19 89 MET A O 1
ATOM 706 N N . LEU A 1 90 ? 1.992 -5.636 -6.482 1.00 92.19 90 LEU A N 1
ATOM 707 C CA . LEU A 1 90 ? 1.560 -4.442 -5.762 1.00 92.19 90 LEU A CA 1
ATOM 708 C C . LEU A 1 90 ? 0.173 -4.641 -5.149 1.00 92.19 90 LEU A C 1
ATOM 710 O O . LEU A 1 90 ? -0.010 -4.317 -3.980 1.00 92.19 90 LEU A O 1
ATOM 714 N N . VAL A 1 91 ? -0.774 -5.204 -5.903 1.00 94.50 91 VAL A N 1
ATOM 715 C CA . VAL A 1 91 ? -2.117 -5.523 -5.403 1.00 94.50 91 VAL A CA 1
ATOM 716 C C . VAL A 1 91 ? -2.024 -6.532 -4.266 1.00 94.50 91 VAL A C 1
ATOM 718 O O . VAL A 1 91 ? -2.575 -6.279 -3.204 1.00 94.50 91 VAL A O 1
ATOM 721 N N . ALA A 1 92 ? -1.267 -7.619 -4.426 1.00 93.88 92 ALA A N 1
ATOM 722 C CA . ALA A 1 92 ? -1.101 -8.617 -3.370 1.00 93.88 92 ALA A CA 1
ATOM 723 C C . ALA A 1 92 ? -0.497 -8.020 -2.086 1.00 93.88 92 ALA A C 1
ATOM 725 O O . ALA A 1 92 ? -0.966 -8.304 -0.984 1.00 93.88 92 ALA A O 1
ATOM 726 N N . ALA A 1 93 ? 0.525 -7.169 -2.218 1.00 93.56 93 ALA A N 1
ATOM 727 C CA . ALA A 1 93 ? 1.129 -6.482 -1.081 1.00 93.56 93 ALA A CA 1
ATOM 728 C C . ALA A 1 93 ? 0.163 -5.480 -0.430 1.00 93.56 93 ALA A C 1
ATOM 730 O O . ALA A 1 93 ? 0.099 -5.406 0.794 1.00 93.56 93 ALA A O 1
ATOM 731 N N . TYR A 1 94 ? -0.597 -4.734 -1.234 1.00 93.31 94 TYR A N 1
ATOM 732 C CA . TYR A 1 94 ? -1.581 -3.772 -0.749 1.00 93.31 94 TYR A CA 1
ATOM 733 C C . TYR A 1 94 ? -2.743 -4.457 -0.025 1.00 93.31 94 TYR A C 1
ATOM 735 O O . TYR A 1 94 ? -3.101 -4.033 1.068 1.00 93.31 94 TYR A O 1
ATOM 743 N N . THR A 1 95 ? -3.292 -5.537 -0.588 1.00 93.88 95 THR A N 1
ATOM 744 C CA . THR A 1 95 ? -4.345 -6.337 0.048 1.00 93.88 95 THR A CA 1
ATOM 745 C C . THR A 1 95 ? -3.871 -6.869 1.390 1.00 93.88 95 THR A C 1
ATOM 747 O O . THR A 1 95 ? -4.531 -6.628 2.393 1.00 93.88 95 THR A O 1
ATOM 750 N N . LYS A 1 96 ? -2.678 -7.474 1.440 1.00 94.62 96 LYS A N 1
ATOM 751 C CA . LYS A 1 96 ? -2.099 -7.957 2.696 1.00 94.62 96 LYS A CA 1
ATOM 752 C C . LYS A 1 96 ? -1.926 -6.835 3.726 1.00 94.62 96 LYS A C 1
ATOM 754 O O . LYS A 1 96 ? -2.262 -7.007 4.889 1.00 94.62 96 LYS A O 1
ATOM 759 N N . TYR A 1 97 ? -1.418 -5.680 3.302 1.00 92.38 97 TYR A N 1
ATOM 760 C CA . TYR A 1 97 ? -1.249 -4.527 4.188 1.00 92.38 97 TYR A CA 1
ATOM 761 C C . TYR A 1 97 ? -2.589 -3.974 4.701 1.00 92.38 97 TYR A C 1
ATOM 763 O O . TYR A 1 97 ? -2.681 -3.535 5.845 1.00 92.38 97 TYR A O 1
ATOM 771 N N . SER A 1 98 ? -3.629 -3.991 3.864 1.00 90.56 98 SER A N 1
ATOM 772 C CA . SER A 1 98 ? -4.984 -3.593 4.253 1.00 90.56 98 SER A CA 1
ATOM 773 C C . SER A 1 98 ? -5.581 -4.565 5.270 1.00 90.56 98 SER A C 1
ATOM 775 O O . SER A 1 98 ? -6.128 -4.121 6.275 1.00 90.56 98 SER A O 1
ATOM 777 N N . GLU A 1 99 ? -5.436 -5.871 5.042 1.00 90.62 99 GLU A N 1
ATOM 778 C CA . GLU A 1 99 ? -5.894 -6.920 5.961 1.00 90.62 99 GLU A CA 1
ATOM 779 C C . GLU A 1 99 ? -5.190 -6.812 7.322 1.00 90.62 99 GLU A C 1
ATOM 781 O O . GLU A 1 99 ? -5.854 -6.806 8.355 1.00 90.62 99 GLU A O 1
ATOM 786 N N . GLU A 1 100 ? -3.864 -6.627 7.337 1.00 90.81 100 GLU A N 1
ATOM 787 C CA . GLU A 1 100 ? -3.094 -6.438 8.576 1.00 90.81 100 GLU A CA 1
ATOM 788 C C . GLU A 1 100 ? -3.539 -5.183 9.346 1.00 90.81 100 GLU A C 1
ATOM 790 O O . GLU A 1 100 ? -3.609 -5.195 10.575 1.00 90.81 100 GLU A O 1
ATOM 795 N N . GLN A 1 101 ? -3.876 -4.091 8.650 1.00 84.69 101 GLN A N 1
ATOM 796 C CA . GLN A 1 101 ? -4.425 -2.903 9.306 1.00 84.69 101 GLN A CA 1
ATOM 797 C C . GLN A 1 101 ? -5.813 -3.143 9.901 1.00 84.69 101 GLN A C 1
ATOM 799 O O . GLN A 1 101 ? -6.074 -2.701 11.021 1.00 84.69 101 GLN A O 1
ATOM 804 N N . GLU A 1 102 ? -6.704 -3.826 9.184 1.00 81.25 102 GLU A N 1
ATOM 805 C CA . GLU A 1 102 ? -8.032 -4.162 9.703 1.00 81.25 102 GLU A CA 1
ATOM 806 C C . GLU A 1 102 ? -7.951 -5.097 10.916 1.00 81.25 102 GLU A C 1
ATOM 808 O O . GLU A 1 102 ? -8.688 -4.906 11.891 1.00 81.25 102 GLU A O 1
ATOM 813 N N . GLU A 1 103 ? -7.028 -6.060 10.895 1.00 85.25 103 GLU A N 1
ATOM 814 C CA . GLU A 1 103 ? -6.776 -6.973 12.008 1.00 85.25 103 GLU A CA 1
ATOM 815 C C . GLU A 1 103 ? -6.246 -6.217 13.232 1.00 85.25 103 GLU A C 1
ATOM 817 O O . GLU A 1 103 ? -6.852 -6.313 14.299 1.00 85.25 103 GLU A O 1
ATOM 822 N N . MET A 1 104 ? -5.224 -5.364 13.077 1.00 79.31 104 MET A N 1
ATOM 823 C CA . MET A 1 104 ? -4.701 -4.535 14.177 1.00 79.31 104 MET A CA 1
ATOM 824 C C . MET A 1 104 ? -5.782 -3.639 14.791 1.00 79.31 104 MET A C 1
ATOM 826 O O . MET A 1 104 ? -5.921 -3.570 16.011 1.00 79.31 104 MET A O 1
ATOM 830 N N . VAL A 1 105 ? -6.593 -2.978 13.960 1.00 78.62 105 VAL A N 1
ATOM 831 C CA . VAL A 1 105 ? -7.703 -2.139 14.437 1.00 78.62 105 VAL A CA 1
ATOM 832 C C . VAL A 1 105 ? -8.727 -2.980 15.203 1.00 78.62 105 VAL A C 1
ATOM 834 O O . VAL A 1 105 ? -9.289 -2.520 16.198 1.00 78.62 105 VAL A O 1
ATOM 837 N N . THR A 1 106 ? -8.998 -4.204 14.756 1.00 78.62 106 THR A N 1
ATOM 838 C CA . THR A 1 106 ? -9.930 -5.115 15.430 1.00 78.62 106 THR A CA 1
ATOM 839 C C . THR A 1 106 ? -9.365 -5.601 16.763 1.00 78.62 106 THR A C 1
ATOM 841 O O . THR A 1 106 ? -10.078 -5.566 17.767 1.00 78.62 106 THR A O 1
ATOM 844 N N . GLU A 1 107 ? -8.085 -5.969 16.816 1.00 82.75 107 GLU A N 1
ATOM 845 C CA . GLU A 1 107 ? -7.398 -6.351 18.052 1.00 82.75 107 GLU A CA 1
ATOM 846 C C . GLU A 1 107 ? -7.375 -5.206 19.069 1.00 82.75 107 GLU A C 1
ATOM 848 O O . GLU A 1 107 ? -7.743 -5.408 20.229 1.00 82.75 107 GLU A O 1
ATOM 853 N N . GLU A 1 108 ? -7.035 -3.985 18.645 1.00 79.50 108 GLU A N 1
ATOM 854 C CA . GLU A 1 108 ? -7.052 -2.800 19.508 1.00 79.50 108 GLU A CA 1
ATOM 855 C C . GLU A 1 108 ? -8.451 -2.525 20.069 1.00 79.50 108 GLU A C 1
ATOM 857 O O . GLU A 1 108 ? -8.599 -2.211 21.255 1.00 79.50 108 GLU A O 1
ATOM 862 N N . LYS A 1 109 ? -9.498 -2.685 19.248 1.00 78.69 109 LYS A N 1
ATOM 863 C CA . LYS A 1 109 ? -10.893 -2.553 19.693 1.00 78.69 109 LYS A CA 1
ATOM 864 C C . LYS A 1 109 ? -11.248 -3.606 20.736 1.00 78.69 109 LYS A C 1
ATOM 866 O O . LYS A 1 109 ? -11.751 -3.252 21.803 1.00 78.69 109 LYS A O 1
ATOM 871 N N . VAL A 1 110 ? -10.957 -4.879 20.468 1.00 81.25 110 VAL A N 1
ATOM 872 C CA . VAL A 1 110 ? -11.226 -5.990 21.397 1.00 81.25 110 VAL A CA 1
ATOM 873 C C . VAL A 1 110 ? -10.468 -5.787 22.709 1.00 81.25 110 VAL A C 1
ATOM 875 O O . VAL A 1 110 ? -11.037 -5.951 23.791 1.00 81.25 110 VAL A O 1
ATOM 878 N N . GLN A 1 111 ? -9.208 -5.361 22.643 1.00 81.38 111 GLN A N 1
ATOM 879 C CA . GLN A 1 111 ? -8.390 -5.099 23.821 1.00 81.38 111 GLN A CA 1
ATOM 880 C C . GLN A 1 111 ? -8.871 -3.870 24.605 1.00 81.38 111 GLN A C 1
ATOM 882 O O . GLN A 1 111 ? -8.863 -3.885 25.839 1.00 81.38 111 GLN A O 1
ATOM 887 N N . GLY A 1 112 ? -9.356 -2.836 23.914 1.00 81.31 112 GLY A N 1
ATOM 888 C CA . GLY A 1 112 ? -10.037 -1.694 24.517 1.00 81.31 112 GLY A CA 1
ATOM 889 C C . GLY A 1 112 ? -11.275 -2.118 25.309 1.00 81.31 112 GLY A C 1
ATOM 890 O O . GLY A 1 112 ? -11.395 -1.773 26.486 1.00 81.31 112 GLY A O 1
ATOM 891 N N . ILE A 1 113 ? -12.146 -2.936 24.711 1.00 79.81 113 ILE A N 1
ATOM 892 C CA . ILE A 1 113 ? -13.361 -3.450 25.365 1.00 79.81 113 ILE A CA 1
ATOM 893 C C . ILE A 1 113 ? -13.007 -4.324 26.577 1.00 79.81 113 ILE A C 1
ATOM 895 O O . ILE A 1 113 ? -13.567 -4.136 27.657 1.00 79.81 113 ILE A O 1
ATOM 899 N N . LEU A 1 114 ? -12.013 -5.213 26.452 1.00 81.75 114 LEU A N 1
ATOM 900 C CA . LEU A 1 114 ? -11.515 -6.031 27.567 1.00 81.75 114 LEU A CA 1
ATOM 901 C C . LEU A 1 114 ? -11.008 -5.191 28.740 1.00 81.75 114 LEU A C 1
ATOM 903 O O . LEU A 1 114 ? -11.240 -5.538 29.901 1.00 81.75 114 LEU A O 1
ATOM 907 N N . ASN A 1 115 ? -10.300 -4.098 28.455 1.00 81.81 115 ASN A N 1
ATOM 908 C CA . ASN A 1 115 ? -9.793 -3.199 29.486 1.00 81.81 115 ASN A CA 1
ATOM 909 C C . ASN A 1 115 ? -10.927 -2.449 30.195 1.00 81.81 115 ASN A C 1
ATOM 911 O O . ASN A 1 115 ? -10.869 -2.287 31.418 1.00 81.81 115 ASN A O 1
ATOM 915 N N . VAL A 1 116 ? -11.965 -2.036 29.461 1.00 80.12 116 VAL A N 1
ATOM 916 C CA . VAL A 1 116 ? -13.171 -1.431 30.046 1.00 80.12 116 VAL A CA 1
ATOM 917 C C . VAL A 1 116 ? -13.880 -2.440 30.944 1.00 80.12 116 VAL A C 1
ATOM 919 O O . VAL A 1 116 ? -14.087 -2.140 32.118 1.00 80.12 116 VAL A O 1
ATOM 922 N N . PHE A 1 117 ? -14.146 -3.653 30.450 1.00 78.25 117 PHE A N 1
ATOM 923 C CA . PHE A 1 117 ? -14.783 -4.717 31.230 1.00 78.25 117 PHE A CA 1
ATOM 924 C C . PHE A 1 117 ? -14.013 -4.990 32.526 1.00 78.25 117 PHE A C 1
ATOM 926 O O . PHE A 1 117 ? -14.565 -4.892 33.617 1.00 78.25 117 PHE A O 1
ATOM 933 N N . ARG A 1 118 ? -12.692 -5.199 32.434 1.00 80.88 118 ARG A N 1
ATOM 934 C CA . ARG A 1 118 ? -11.834 -5.425 33.607 1.00 80.88 118 ARG A CA 1
ATOM 935 C C . ARG A 1 118 ? -11.877 -4.261 34.602 1.00 80.88 118 ARG A C 1
ATOM 937 O O . ARG A 1 118 ? -11.803 -4.489 35.809 1.00 80.88 118 ARG A O 1
ATOM 944 N N . THR A 1 119 ? -11.961 -3.023 34.119 1.00 81.00 119 THR A N 1
ATOM 945 C CA . THR A 1 119 ? -12.050 -1.837 34.984 1.00 81.00 119 THR A CA 1
ATOM 946 C C . THR A 1 119 ? -13.389 -1.796 35.712 1.00 81.00 119 THR A C 1
ATOM 948 O O . THR A 1 119 ? -13.405 -1.601 36.926 1.00 81.00 119 THR A O 1
ATOM 951 N N . VAL A 1 120 ? -14.491 -2.057 35.006 1.00 76.50 120 VAL A N 1
ATOM 952 C CA . VAL A 1 120 ? -15.837 -2.101 35.589 1.00 76.50 120 VAL A CA 1
ATOM 953 C C . VAL A 1 120 ? -15.951 -3.237 36.611 1.00 76.50 120 VAL A C 1
ATOM 955 O O . VAL A 1 120 ? -16.355 -2.985 37.746 1.00 76.50 120 VAL A O 1
ATOM 958 N N . SER A 1 121 ? -15.495 -4.452 36.286 1.00 77.19 121 SER A N 1
ATOM 959 C CA . SER A 1 121 ? -15.509 -5.589 37.221 1.00 77.19 121 SER A CA 1
ATOM 960 C C . SER A 1 121 ? -14.672 -5.318 38.476 1.00 77.19 121 SER A C 1
ATOM 962 O O . SER A 1 121 ? -15.064 -5.677 39.586 1.00 77.19 121 SER A O 1
ATOM 964 N N . ARG A 1 122 ? -13.529 -4.627 38.340 1.00 77.44 122 ARG A N 1
ATOM 965 C CA . ARG A 1 122 ? -12.669 -4.270 39.481 1.00 77.44 122 ARG A CA 1
ATOM 966 C C . ARG A 1 122 ? -13.312 -3.239 40.410 1.00 77.44 122 ARG A C 1
ATOM 968 O O . ARG A 1 122 ? -13.090 -3.315 41.616 1.00 77.44 122 ARG A O 1
ATOM 975 N N . VAL A 1 123 ? -14.052 -2.272 39.867 1.00 75.94 123 VAL A N 1
ATOM 976 C CA . VAL A 1 123 ? -14.733 -1.232 40.659 1.00 75.94 123 VAL A CA 1
ATOM 977 C C . VAL A 1 123 ? -15.956 -1.805 41.375 1.00 75.94 123 VAL A C 1
ATOM 979 O O . VAL A 1 123 ? -16.180 -1.490 42.541 1.00 75.94 123 VAL A O 1
ATOM 982 N N . THR A 1 124 ? -16.707 -2.679 40.707 1.00 70.50 124 THR A N 1
ATOM 983 C CA . THR A 1 124 ? -17.927 -3.288 41.256 1.00 70.50 124 THR A CA 1
ATOM 984 C C . THR A 1 124 ? -17.627 -4.467 42.188 1.00 70.50 124 THR A C 1
ATOM 986 O O . THR A 1 124 ? -18.444 -4.802 43.041 1.00 70.50 124 THR A O 1
ATOM 989 N N . GLY A 1 125 ? -16.453 -5.098 42.060 1.00 68.25 125 GLY A N 1
ATOM 990 C CA . GLY A 1 125 ? -16.085 -6.292 42.830 1.00 68.25 125 GLY A CA 1
ATOM 991 C C . GLY A 1 125 ? -16.866 -7.549 42.429 1.00 68.25 125 GLY A C 1
ATOM 992 O O . GLY A 1 125 ? -16.827 -8.539 43.155 1.00 68.25 125 GLY A O 1
ATOM 993 N N . SER A 1 126 ? -17.561 -7.500 41.290 1.00 66.44 126 SER A N 1
ATOM 994 C CA . SER A 1 126 ? -18.330 -8.596 40.705 1.00 66.44 126 SER A CA 1
ATOM 995 C C . SER A 1 126 ? -17.822 -8.885 39.294 1.00 66.44 126 SER A C 1
ATOM 997 O O . SER A 1 126 ? -17.386 -7.975 38.585 1.00 66.44 126 SER A O 1
ATOM 999 N N . GLU A 1 127 ? -17.860 -10.154 38.896 1.00 66.94 127 GLU A N 1
ATOM 1000 C CA . GLU A 1 127 ? -17.446 -10.609 37.563 1.00 66.94 127 GLU A CA 1
ATOM 1001 C C . GLU A 1 127 ? -18.522 -10.338 36.491 1.00 66.94 127 GLU A C 1
ATOM 1003 O O . GLU A 1 127 ? -18.242 -10.445 35.303 1.00 66.94 127 GLU A O 1
ATOM 1008 N N . VAL A 1 128 ? -19.709 -9.891 36.918 1.00 73.19 128 VAL A N 1
ATOM 1009 C CA . VAL A 1 128 ? -20.878 -9.552 36.092 1.00 73.19 128 VAL A CA 1
ATOM 1010 C C . VAL A 1 128 ? -21.243 -8.069 36.198 1.00 73.19 128 VAL A C 1
ATOM 1012 O O . VAL A 1 128 ? -21.087 -7.440 37.253 1.00 73.19 128 VAL A O 1
ATOM 1015 N N . ILE A 1 129 ? -21.729 -7.493 35.092 1.00 76.19 129 ILE A N 1
ATOM 1016 C CA . ILE A 1 129 ? -22.123 -6.079 35.014 1.00 76.19 129 ILE A CA 1
ATOM 1017 C C . ILE A 1 129 ? -23.638 -5.967 35.194 1.00 76.19 129 ILE A C 1
ATOM 1019 O O . ILE A 1 129 ? -24.407 -6.343 34.319 1.00 76.19 129 ILE A O 1
ATOM 1023 N N . THR A 1 130 ? -24.075 -5.399 36.319 1.00 79.31 130 THR A N 1
ATOM 1024 C CA . THR A 1 130 ? -25.508 -5.167 36.572 1.00 79.31 130 THR A CA 1
ATOM 1025 C C . THR A 1 130 ? -26.063 -4.016 35.728 1.00 79.31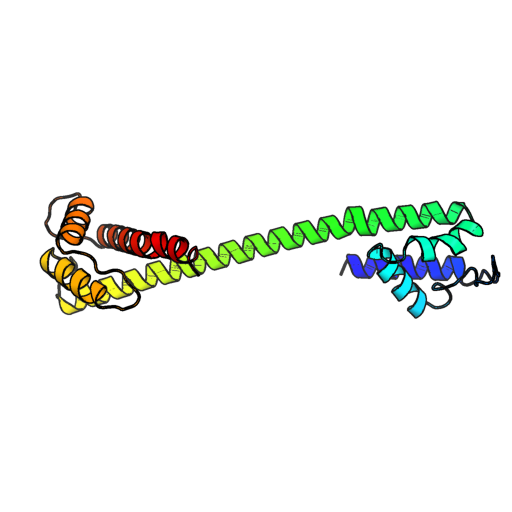 130 THR A C 1
ATOM 1027 O O . THR A 1 130 ? -25.345 -3.063 35.402 1.00 79.31 130 THR A O 1
ATOM 1030 N N . ARG A 1 131 ? -27.377 -4.030 35.466 1.00 76.81 131 ARG A N 1
ATOM 1031 C CA . ARG A 1 131 ? -28.092 -2.968 34.725 1.00 76.81 131 ARG A CA 1
ATOM 1032 C C . ARG A 1 131 ? -27.805 -1.546 35.214 1.00 76.81 131 ARG A C 1
ATOM 1034 O O . ARG A 1 131 ? -27.674 -0.631 34.405 1.00 76.81 131 ARG A O 1
ATOM 1041 N N . ARG A 1 132 ? -27.676 -1.341 36.531 1.00 77.25 132 ARG A N 1
ATOM 1042 C CA . ARG A 1 132 ? -27.353 -0.018 37.104 1.00 77.25 132 ARG A CA 1
ATOM 1043 C C . ARG A 1 132 ? -25.950 0.437 36.718 1.00 77.25 132 ARG A C 1
ATOM 1045 O O . ARG A 1 132 ? -25.786 1.546 36.230 1.00 77.25 132 ARG A O 1
ATOM 1052 N N . THR A 1 133 ? -24.967 -0.447 36.862 1.00 76.94 133 THR A N 1
ATOM 1053 C CA . THR A 1 133 ? -23.574 -0.170 36.493 1.00 76.94 133 THR A CA 1
ATOM 1054 C C . THR A 1 133 ? -23.431 0.111 34.996 1.00 76.94 133 THR A C 1
ATOM 1056 O O . THR A 1 133 ? -22.642 0.966 34.602 1.00 76.94 133 THR A O 1
ATOM 1059 N N . PHE A 1 134 ? -24.212 -0.576 34.158 1.00 77.44 134 PHE A N 1
ATOM 1060 C CA . PHE A 1 134 ? -24.236 -0.333 32.717 1.00 77.44 134 PHE A CA 1
ATOM 1061 C C . PHE A 1 134 ? -24.825 1.040 32.355 1.00 77.44 134 PHE A C 1
ATOM 1063 O O . PHE A 1 134 ? -24.260 1.753 31.528 1.00 77.44 134 PHE A O 1
ATOM 1070 N N . MET A 1 135 ? -25.921 1.444 33.002 1.00 77.94 135 MET A N 1
ATOM 1071 C CA . MET A 1 135 ? -26.516 2.769 32.800 1.00 77.94 135 MET A CA 1
ATOM 1072 C C . MET A 1 135 ? -25.561 3.897 33.204 1.00 77.94 135 MET A C 1
ATOM 1074 O O . MET A 1 135 ? -25.383 4.841 32.434 1.00 77.94 135 MET A O 1
ATOM 1078 N N . ASP A 1 136 ? -24.888 3.755 34.349 1.00 79.12 136 ASP A N 1
ATOM 1079 C CA . ASP A 1 136 ? -23.878 4.714 34.813 1.00 79.12 136 ASP A CA 1
ATOM 1080 C C . ASP A 1 136 ? -22.696 4.794 33.827 1.00 79.12 136 ASP A C 1
ATOM 1082 O O . ASP A 1 136 ? -22.195 5.877 33.517 1.00 79.12 136 ASP A O 1
ATOM 1086 N N . PHE A 1 137 ? -22.281 3.650 33.269 1.00 78.25 137 PHE A N 1
ATOM 1087 C CA . PHE A 1 137 ? -21.258 3.593 32.226 1.00 78.25 137 PHE A CA 1
ATOM 1088 C C . PHE A 1 137 ? -21.695 4.314 30.944 1.00 78.25 137 PHE A C 1
ATOM 1090 O O . PHE A 1 137 ? -20.921 5.104 30.407 1.00 78.25 137 PHE A O 1
ATOM 1097 N N . CYS A 1 138 ? -22.918 4.088 30.454 1.00 76.44 138 CYS A N 1
ATOM 1098 C CA . CYS A 1 138 ? -23.439 4.784 29.276 1.00 76.44 138 CYS A CA 1
ATOM 1099 C C . CYS A 1 138 ? -23.551 6.296 29.500 1.00 76.44 138 CYS A C 1
ATOM 1101 O O . CYS A 1 138 ? -23.254 7.065 28.583 1.00 76.44 138 CYS A O 1
ATOM 1103 N N . GLU A 1 139 ? -23.939 6.728 30.701 1.00 80.06 139 GLU A N 1
ATOM 1104 C CA . GLU A 1 139 ? -24.000 8.145 31.057 1.00 80.06 139 GLU A CA 1
ATOM 1105 C C . GLU A 1 139 ? -22.601 8.778 31.060 1.00 80.06 139 GLU A C 1
ATOM 1107 O O . GLU A 1 139 ? -22.401 9.817 30.432 1.00 80.06 139 GLU A O 1
ATOM 1112 N N . GLU A 1 140 ? -21.601 8.149 31.680 1.00 77.31 140 GLU A N 1
ATOM 1113 C CA . GLU A 1 140 ? -20.217 8.646 31.646 1.00 77.31 140 GLU A CA 1
ATOM 1114 C C . GLU A 1 140 ? -19.614 8.602 30.234 1.00 77.31 140 GLU A C 1
ATOM 1116 O O . GLU A 1 140 ? -18.965 9.553 29.795 1.00 77.31 140 GLU A O 1
ATOM 1121 N N . TYR A 1 141 ? -19.891 7.547 29.467 1.00 74.62 141 TYR A N 1
ATOM 1122 C CA . TYR A 1 141 ? -19.445 7.424 28.080 1.00 74.62 141 TYR A CA 1
ATOM 1123 C C . TYR A 1 141 ? -20.046 8.522 27.187 1.00 74.62 141 TYR A C 1
ATOM 1125 O O . TYR A 1 141 ? -19.359 9.067 26.321 1.00 74.62 141 TYR A O 1
ATOM 1133 N N . SER A 1 142 ? -21.296 8.920 27.451 1.00 73.62 142 SER A N 1
ATOM 1134 C CA . SER A 1 142 ? -21.998 9.998 26.744 1.00 73.62 142 SER A CA 1
ATOM 1135 C C . SER A 1 142 ? -21.416 11.399 26.988 1.00 73.62 142 SER A C 1
ATOM 1137 O O . SER A 1 142 ? -21.671 12.308 26.198 1.00 73.62 142 SER A O 1
ATOM 1139 N N . LYS A 1 143 ? -20.621 11.581 28.054 1.00 77.62 143 LYS A N 1
ATOM 1140 C CA . LYS A 1 143 ? -19.931 12.846 28.370 1.00 77.62 143 LYS A CA 1
ATOM 1141 C C . LYS A 1 143 ? -18.659 13.045 27.545 1.00 77.62 143 LYS A C 1
ATOM 1143 O O . LYS A 1 143 ? -18.119 14.152 27.516 1.00 77.62 143 LYS A O 1
ATOM 1148 N N . SER A 1 144 ? -18.164 11.998 26.883 1.00 72.31 144 SER A N 1
ATOM 1149 C CA . SER A 1 144 ? -16.983 12.092 26.028 1.00 72.31 144 SER A CA 1
ATOM 1150 C C . SER A 1 144 ? -17.297 12.885 24.751 1.00 72.31 144 SER A C 1
ATOM 1152 O O . SER A 1 144 ? -18.231 12.531 24.033 1.00 72.31 144 SER A O 1
ATOM 1154 N N . PRO A 1 145 ? -16.501 13.913 24.391 1.00 61.09 145 PRO A N 1
ATOM 1155 C CA . PRO A 1 145 ? -16.756 14.757 23.218 1.00 61.09 145 PRO A CA 1
ATOM 1156 C C . PRO A 1 145 ? -16.631 14.010 21.880 1.00 61.09 145 PRO A C 1
ATOM 1158 O O . PRO A 1 145 ? -17.032 14.532 20.844 1.00 61.09 145 PRO A O 1
ATOM 1161 N N . ALA A 1 146 ? -16.071 12.798 21.890 1.00 62.88 146 ALA A N 1
ATOM 1162 C CA . ALA A 1 146 ? -15.920 11.949 20.712 1.00 62.88 146 ALA A CA 1
ATOM 1163 C C . ALA A 1 146 ? -17.139 11.043 20.444 1.00 62.88 146 ALA A C 1
ATOM 1165 O O . ALA A 1 146 ? -17.127 10.286 19.473 1.00 62.88 146 ALA A O 1
ATOM 1166 N N . VAL A 1 147 ? -18.167 11.083 21.299 1.00 65.31 147 VAL A N 1
ATOM 1167 C CA . VAL A 1 147 ? -19.300 10.152 21.267 1.00 65.31 147 VAL A CA 1
ATOM 1168 C C . VAL A 1 147 ? -20.614 10.930 21.291 1.00 65.31 147 VAL A C 1
ATOM 1170 O O . VAL A 1 147 ? -20.762 11.922 22.001 1.00 65.31 147 VAL A O 1
ATOM 1173 N N . ARG A 1 148 ? -21.603 10.480 20.510 1.00 66.25 148 ARG A N 1
ATOM 1174 C CA . ARG A 1 148 ? -22.956 11.039 20.574 1.00 66.25 148 ARG A CA 1
ATOM 1175 C C . ARG A 1 148 ? -23.601 10.683 21.919 1.00 66.25 148 ARG A C 1
ATOM 1177 O O . ARG A 1 148 ? -23.500 9.528 22.335 1.00 66.25 148 ARG A O 1
ATOM 1184 N N . PRO A 1 149 ? -24.324 11.611 22.566 1.00 66.81 149 PRO A N 1
ATOM 1185 C CA . PRO A 1 149 ? -24.983 11.304 23.821 1.00 66.81 149 PRO A CA 1
ATOM 1186 C C . PRO A 1 149 ? -26.010 10.180 23.643 1.00 66.81 149 PRO A C 1
ATOM 1188 O O . PRO A 1 149 ? -26.956 10.302 22.859 1.00 66.81 149 PRO A O 1
ATOM 1191 N N . ILE A 1 150 ? -25.800 9.076 24.359 1.00 71.81 150 ILE A N 1
ATOM 1192 C CA . ILE A 1 150 ? -26.711 7.931 24.401 1.00 71.81 150 ILE A CA 1
ATOM 1193 C C . ILE A 1 150 ? -27.836 8.292 25.372 1.00 71.81 150 ILE A C 1
ATOM 1195 O O . ILE A 1 150 ? -27.588 8.579 26.540 1.00 71.81 150 ILE A O 1
ATOM 1199 N N . THR A 1 151 ? -29.084 8.318 24.897 1.00 74.94 151 THR A N 1
ATOM 1200 C CA . THR A 1 151 ? -30.221 8.570 25.795 1.00 74.94 151 THR A CA 1
ATOM 1201 C C . THR A 1 151 ? -30.462 7.360 26.695 1.00 74.94 151 THR A C 1
ATOM 1203 O O . THR A 1 151 ? -30.287 6.226 26.250 1.00 74.94 151 THR A O 1
ATOM 1206 N N . ALA A 1 152 ? -30.926 7.579 27.929 1.00 74.31 152 ALA A N 1
ATOM 1207 C CA . ALA A 1 152 ? -31.222 6.497 28.876 1.00 74.31 152 ALA A CA 1
ATOM 1208 C C . ALA A 1 152 ? -32.188 5.447 28.294 1.00 74.31 152 ALA A C 1
ATOM 1210 O O . ALA A 1 152 ? -32.039 4.260 28.546 1.00 74.31 152 ALA A O 1
ATOM 1211 N N . ASN A 1 153 ? -33.128 5.867 27.443 1.00 75.25 153 ASN A N 1
ATOM 1212 C CA . ASN A 1 153 ? -34.059 4.958 26.774 1.00 75.25 153 ASN A CA 1
ATOM 1213 C C . ASN A 1 153 ? -33.357 4.073 25.724 1.00 75.25 153 ASN A C 1
ATOM 1215 O O . ASN A 1 153 ? -33.687 2.906 25.563 1.00 75.25 153 ASN A O 1
ATOM 1219 N N . THR A 1 154 ? -32.360 4.616 25.017 1.00 75.69 154 THR A N 1
ATOM 1220 C CA . THR A 1 154 ? -31.532 3.848 24.074 1.00 75.69 154 THR A CA 1
ATOM 1221 C C . THR A 1 154 ? -30.619 2.869 24.806 1.00 75.69 154 THR A C 1
ATOM 1223 O O . THR A 1 154 ? -30.506 1.728 24.372 1.00 75.69 154 THR A O 1
ATOM 1226 N N . ALA A 1 155 ? -30.009 3.291 25.918 1.00 73.94 155 ALA A N 1
ATOM 1227 C CA . ALA A 1 155 ? -29.194 2.418 26.761 1.00 73.94 155 ALA A CA 1
ATOM 1228 C C . ALA A 1 155 ? -30.026 1.261 27.344 1.00 73.94 155 ALA A C 1
ATOM 1230 O O . ALA A 1 155 ? -29.569 0.122 27.349 1.00 73.94 155 ALA A O 1
ATOM 1231 N N . ASP A 1 156 ? -31.276 1.527 27.736 1.00 79.06 156 ASP A N 1
ATOM 1232 C CA . ASP A 1 156 ? -32.183 0.496 28.247 1.00 79.06 156 ASP A CA 1
ATOM 1233 C C . ASP A 1 156 ? -32.569 -0.542 27.187 1.00 79.06 156 ASP A C 1
ATOM 1235 O O . ASP A 1 156 ? -32.571 -1.745 27.447 1.00 79.06 156 ASP A O 1
ATOM 1239 N N . ILE A 1 157 ? -32.845 -0.084 25.963 1.00 78.75 157 ILE A N 1
ATOM 1240 C CA . ILE A 1 157 ? -33.117 -0.967 24.824 1.00 78.75 157 ILE A CA 1
ATOM 1241 C C . ILE A 1 157 ? -31.868 -1.784 24.474 1.00 78.75 157 ILE A C 1
ATOM 1243 O O . ILE A 1 157 ? -31.989 -2.980 24.225 1.00 78.75 157 ILE A O 1
ATOM 1247 N N . MET A 1 158 ? -30.677 -1.172 24.479 1.00 75.62 158 MET A N 1
ATOM 1248 C CA . MET A 1 158 ? -29.408 -1.870 24.227 1.00 75.62 158 MET A CA 1
ATOM 1249 C C . MET A 1 158 ? -29.154 -2.970 25.259 1.00 75.62 158 MET A C 1
ATOM 1251 O O . MET A 1 158 ? -28.808 -4.080 24.869 1.00 75.62 158 MET A O 1
ATOM 1255 N N . PHE A 1 159 ? -29.388 -2.684 26.542 1.00 76.94 159 PHE A N 1
ATOM 1256 C CA . PHE A 1 159 ? -29.278 -3.667 27.618 1.00 76.94 159 PHE A CA 1
ATOM 1257 C C . PHE A 1 159 ? -30.281 -4.812 27.424 1.00 76.94 159 PHE A C 1
ATOM 1259 O O . PHE A 1 159 ? -29.894 -5.968 27.343 1.00 76.94 159 PHE A O 1
ATOM 1266 N N . THR A 1 160 ? -31.561 -4.486 27.231 1.00 77.81 160 THR A N 1
ATOM 1267 C CA . THR A 1 160 ? -32.642 -5.483 27.095 1.00 77.81 160 THR A CA 1
ATOM 1268 C C . THR A 1 160 ? -32.512 -6.354 25.840 1.00 77.81 160 THR A C 1
ATOM 1270 O O . THR A 1 160 ? -33.037 -7.459 25.797 1.00 77.81 160 THR A O 1
ATOM 1273 N N . THR A 1 161 ? -31.866 -5.849 24.786 1.00 76.06 161 THR A N 1
ATOM 1274 C CA . THR A 1 161 ? -31.673 -6.604 23.535 1.00 76.06 161 THR A CA 1
ATOM 1275 C C . THR A 1 161 ? -30.520 -7.603 23.637 1.00 76.06 161 THR A C 1
ATOM 1277 O O . THR A 1 161 ? -30.492 -8.558 22.871 1.00 76.06 161 THR A O 1
ATOM 1280 N N . MET A 1 162 ? -29.564 -7.361 24.534 1.00 73.62 162 MET A N 1
ATOM 1281 C CA . MET A 1 162 ? -28.330 -8.144 24.655 1.00 73.62 162 MET A CA 1
ATOM 1282 C C . MET A 1 162 ? -28.329 -9.056 25.889 1.00 73.62 162 MET A C 1
ATOM 1284 O O . MET A 1 162 ? -27.594 -10.031 25.886 1.00 73.62 162 MET A O 1
ATOM 1288 N N . ASP A 1 163 ? -29.168 -8.761 26.888 1.00 75.81 163 ASP A N 1
ATOM 1289 C CA . ASP A 1 163 ? -29.546 -9.651 27.995 1.00 75.81 163 ASP A CA 1
ATOM 1290 C C . ASP A 1 163 ? -30.488 -10.751 27.457 1.00 75.81 163 ASP A C 1
ATOM 1292 O O . ASP A 1 163 ? -31.721 -10.638 27.508 1.00 75.81 163 ASP A O 1
ATOM 1296 N N . GLU A 1 164 ? -29.907 -11.778 26.821 1.00 70.56 164 GLU A N 1
ATOM 1297 C CA . GLU A 1 164 ? -30.669 -12.873 26.200 1.00 70.56 164 GLU A CA 1
ATOM 1298 C C . GLU A 1 164 ? -31.341 -13.771 27.250 1.00 70.56 164 GLU A C 1
ATOM 1300 O O . GLU A 1 164 ? -32.407 -14.349 26.992 1.00 70.56 164 GLU A O 1
ATOM 1305 N N . ASP A 1 165 ? -30.748 -13.869 28.442 1.00 72.56 165 ASP A N 1
ATOM 1306 C CA . ASP A 1 165 ? -31.197 -14.740 29.526 1.00 72.56 165 ASP A CA 1
ATOM 1307 C C . ASP A 1 165 ? -32.143 -14.054 30.534 1.00 72.56 165 ASP A C 1
ATOM 1309 O O . ASP A 1 165 ? -32.813 -14.742 31.315 1.00 72.56 165 ASP A O 1
ATOM 1313 N N . LYS A 1 166 ? -32.304 -12.725 30.444 1.00 72.56 166 LYS A N 1
ATOM 1314 C CA . LYS A 1 166 ? -33.094 -11.880 31.359 1.00 72.56 166 LYS A CA 1
ATOM 1315 C C . LYS A 1 166 ? -32.620 -11.986 32.804 1.00 72.56 166 LYS A C 1
ATOM 1317 O O . LYS A 1 166 ? -33.438 -11.896 33.729 1.00 72.56 166 LYS A O 1
ATOM 1322 N N . SER A 1 167 ? -31.329 -12.214 33.002 1.00 71.62 167 SER A N 1
ATOM 1323 C CA . SER A 1 167 ? -30.717 -12.322 34.325 1.00 71.62 167 SER A CA 1
ATOM 1324 C C . SER A 1 167 ? -30.561 -10.964 35.020 1.00 71.62 167 SER A C 1
ATOM 1326 O O . SER A 1 167 ? -30.301 -10.928 36.221 1.00 71.62 167 SER A O 1
ATOM 1328 N N . GLU A 1 168 ? -30.779 -9.851 34.302 1.00 74.94 168 GLU A N 1
ATOM 1329 C CA . GLU A 1 168 ? -30.432 -8.481 34.716 1.00 74.94 168 GLU A CA 1
ATOM 1330 C C . GLU A 1 168 ? -28.916 -8.259 34.935 1.00 74.94 168 GLU A C 1
ATOM 1332 O O . GLU A 1 168 ? -28.495 -7.218 35.471 1.00 74.94 168 GLU A O 1
ATOM 1337 N N . GLU A 1 169 ? -28.092 -9.202 34.473 1.00 80.00 169 GLU A N 1
ATOM 1338 C CA . GLU A 1 169 ? -26.636 -9.221 34.568 1.00 80.00 169 GLU A CA 1
ATOM 1339 C C . GLU A 1 169 ? -26.040 -9.452 33.175 1.00 80.00 169 GLU A C 1
ATOM 1341 O O . GLU A 1 169 ? -26.553 -10.244 32.405 1.00 80.00 169 GLU A O 1
ATOM 1346 N N . LEU A 1 170 ? -24.968 -8.735 32.831 1.00 75.56 170 LEU A N 1
ATOM 1347 C CA . LEU A 1 170 ? -24.274 -8.931 31.558 1.00 75.56 170 LEU A CA 1
ATOM 1348 C C . LEU A 1 170 ? -23.002 -9.738 31.761 1.00 75.56 170 LEU A C 1
ATOM 1350 O O . LEU A 1 170 ? -22.099 -9.322 32.508 1.00 75.56 170 LEU A O 1
ATOM 1354 N N . GLU A 1 171 ? -22.912 -10.843 31.030 1.00 77.88 171 GLU A N 1
ATOM 1355 C CA . GLU A 1 171 ? -21.692 -11.622 30.904 1.00 77.88 171 GLU A CA 1
ATOM 1356 C C . GLU A 1 171 ? -20.698 -10.958 29.941 1.00 77.88 171 GLU A C 1
ATOM 1358 O O . GLU A 1 171 ? -20.990 -10.019 29.193 1.00 77.88 171 GLU A O 1
ATOM 1363 N N . LYS A 1 172 ? -19.458 -11.448 29.963 1.00 73.75 172 LYS A N 1
ATOM 1364 C CA . LYS A 1 172 ? -18.358 -10.895 29.168 1.00 73.75 172 LYS A CA 1
ATOM 1365 C C . LYS A 1 172 ? -18.672 -10.878 27.667 1.00 73.75 172 LYS A C 1
ATOM 1367 O O . LYS A 1 172 ? -18.360 -9.891 27.001 1.00 73.75 172 LYS A O 1
ATOM 1372 N N . ASP A 1 173 ? -19.280 -11.943 27.153 1.00 75.06 173 ASP A N 1
ATOM 1373 C CA . ASP A 1 173 ? -19.578 -12.101 25.726 1.00 75.06 173 ASP A CA 1
ATOM 1374 C C . ASP A 1 173 ? -20.737 -11.189 25.279 1.00 75.06 173 ASP A C 1
ATOM 1376 O O . ASP A 1 173 ? -20.660 -10.561 24.220 1.00 75.06 173 ASP A O 1
ATOM 1380 N N . GLU A 1 174 ? -21.745 -10.996 26.132 1.00 76.06 174 GLU A N 1
ATOM 1381 C CA . GLU A 1 174 ? -22.846 -10.046 25.906 1.00 76.06 174 GLU A CA 1
ATOM 1382 C C . GLU A 1 174 ? -22.351 -8.593 25.952 1.00 76.06 174 GLU A C 1
ATOM 1384 O O . GLU A 1 174 ? -22.720 -7.758 25.120 1.00 76.06 174 GLU A O 1
ATOM 1389 N N . PHE A 1 175 ? -21.427 -8.291 26.872 1.00 75.31 175 PHE A N 1
ATOM 1390 C CA . PHE A 1 175 ? -20.794 -6.978 26.961 1.00 75.31 175 PHE A CA 1
ATOM 1391 C C . PHE A 1 175 ? -19.972 -6.639 25.708 1.00 75.31 175 PHE A C 1
ATOM 1393 O O . PHE A 1 175 ? -20.000 -5.496 25.240 1.00 75.31 175 PHE A O 1
ATOM 1400 N N . PHE A 1 176 ? -19.282 -7.619 25.111 1.00 75.69 176 PHE A N 1
ATOM 1401 C CA . PHE A 1 176 ? -18.619 -7.424 23.818 1.00 75.69 176 PHE A CA 1
ATOM 1402 C C . PHE A 1 176 ? -19.610 -7.074 22.707 1.00 75.69 176 PHE A C 1
ATOM 1404 O O . PHE A 1 176 ? -19.341 -6.155 21.927 1.00 75.69 176 PHE A O 1
ATOM 1411 N N . GLY A 1 177 ? -20.756 -7.761 22.659 1.00 73.12 177 GLY A N 1
ATOM 1412 C CA . GLY A 1 177 ? -21.838 -7.465 21.720 1.00 73.12 177 GLY A CA 1
ATOM 1413 C C . GLY A 1 177 ? -22.330 -6.022 21.848 1.00 73.12 177 GLY A C 1
ATOM 1414 O O . GLY A 1 177 ? -22.370 -5.283 20.860 1.00 73.12 177 GLY A O 1
ATOM 1415 N N . ILE A 1 178 ? -22.594 -5.572 23.078 1.00 75.38 178 ILE A N 1
ATOM 1416 C CA . ILE A 1 178 ? -23.039 -4.202 23.364 1.00 75.38 178 ILE A CA 1
ATOM 1417 C C . ILE A 1 178 ? -22.001 -3.161 22.938 1.00 75.38 178 ILE A C 1
ATOM 1419 O O . ILE A 1 178 ? -22.341 -2.182 22.266 1.00 75.38 178 ILE A O 1
ATOM 1423 N N . CYS A 1 179 ? -20.731 -3.351 23.301 1.00 71.62 179 CYS A N 1
ATOM 1424 C CA . CYS A 1 179 ? -19.673 -2.425 22.905 1.00 71.62 179 CYS A CA 1
ATOM 1425 C C . CYS A 1 179 ? -19.495 -2.366 21.380 1.00 71.62 179 CYS A C 1
ATOM 1427 O O . CYS A 1 179 ? -19.260 -1.281 20.845 1.00 71.62 179 CYS A O 1
ATOM 1429 N N . GLY A 1 180 ? -19.679 -3.487 20.673 1.00 70.31 180 GLY A N 1
ATOM 1430 C CA . GLY A 1 180 ? -19.713 -3.526 19.210 1.00 70.31 180 GLY A CA 1
ATOM 1431 C C . GLY A 1 180 ? -20.851 -2.685 18.620 1.00 70.31 180 GLY A C 1
ATOM 1432 O O . GLY A 1 180 ? -20.619 -1.887 17.710 1.00 70.31 180 GLY A O 1
ATOM 1433 N N . VAL A 1 181 ? -22.063 -2.785 19.178 1.00 70.56 181 VAL A N 1
ATOM 1434 C CA . VAL A 1 181 ? -23.231 -1.991 18.749 1.00 70.56 181 VAL A CA 1
ATOM 1435 C C . VAL A 1 181 ? -23.028 -0.500 19.026 1.00 70.56 181 VAL A C 1
ATOM 1437 O O . VAL A 1 181 ? -23.301 0.325 18.154 1.00 70.56 181 VAL A O 1
ATOM 1440 N N . ILE A 1 182 ? -22.506 -0.136 20.201 1.00 71.06 182 ILE A N 1
ATOM 1441 C CA . ILE A 1 182 ? -22.200 1.259 20.556 1.00 71.06 182 ILE A CA 1
ATOM 1442 C C . ILE A 1 182 ? -21.150 1.839 19.600 1.00 71.06 182 ILE A C 1
ATOM 1444 O O . ILE A 1 182 ? -21.295 2.967 19.120 1.00 71.06 182 ILE A O 1
ATOM 1448 N N . GLN A 1 183 ? -20.116 1.062 19.274 1.00 68.12 183 GLN A N 1
ATOM 1449 C CA . GLN A 1 183 ? -19.071 1.485 18.349 1.00 68.12 183 GLN A CA 1
ATOM 1450 C C . GLN A 1 183 ? -19.586 1.617 16.910 1.00 68.12 183 GLN A C 1
ATOM 1452 O O . GLN A 1 183 ? -19.229 2.575 16.224 1.00 68.12 183 GLN A O 1
ATOM 1457 N N . TRP A 1 184 ? -20.464 0.715 16.464 1.00 64.50 184 TRP A N 1
ATOM 1458 C CA . TRP A 1 184 ? -21.128 0.815 15.163 1.00 64.50 184 TRP A CA 1
ATOM 1459 C C . TRP A 1 184 ? -22.038 2.046 15.081 1.00 64.50 184 TRP A C 1
ATOM 1461 O O . TRP A 1 184 ? -21.984 2.789 14.102 1.00 64.50 184 TRP A O 1
ATOM 1471 N N . LEU A 1 185 ? -22.805 2.333 16.138 1.00 63.59 185 LEU A N 1
ATOM 1472 C CA . LEU A 1 185 ? -23.669 3.515 16.215 1.00 63.59 185 LEU A CA 1
ATOM 1473 C C . LEU A 1 185 ? -22.865 4.830 16.213 1.00 63.59 185 LEU A C 1
ATOM 1475 O O . LEU A 1 185 ? -23.324 5.838 15.676 1.00 63.59 185 LEU A O 1
ATOM 1479 N N . GLY A 1 186 ? -21.662 4.819 16.800 1.00 57.41 186 GLY A N 1
ATOM 1480 C CA . GLY A 1 186 ? -20.728 5.946 16.784 1.00 57.41 186 GLY A CA 1
ATOM 1481 C C . GLY A 1 186 ? -20.002 6.139 15.445 1.00 57.41 186 GLY A C 1
ATOM 1482 O O . GLY A 1 186 ? -19.786 7.276 15.029 1.00 57.41 186 GLY A O 1
ATOM 1483 N N . LEU A 1 187 ? -19.647 5.053 14.748 1.00 53.09 187 LEU A N 1
ATOM 1484 C CA . LEU A 1 187 ? -18.949 5.097 13.454 1.00 53.09 187 LEU A CA 1
ATOM 1485 C C . LEU A 1 187 ? -19.891 5.361 12.271 1.00 53.09 187 LEU A C 1
ATOM 1487 O O . LEU A 1 187 ? -19.545 6.153 11.399 1.00 53.09 187 LEU A O 1
ATOM 1491 N N . GLY A 1 188 ? -21.099 4.788 12.266 1.00 47.25 188 GLY A N 1
ATOM 1492 C CA . GLY A 1 188 ? -22.062 4.903 11.161 1.00 47.25 188 GLY A CA 1
ATOM 1493 C C . GLY A 1 188 ? -22.549 6.328 10.860 1.00 47.25 188 GLY A C 1
ATOM 1494 O O . GLY A 1 188 ? -23.119 6.567 9.801 1.00 47.25 188 GLY A O 1
ATOM 1495 N N . PHE A 1 189 ? -22.306 7.293 11.752 1.00 46.75 189 PHE A N 1
ATOM 1496 C CA . PHE A 1 189 ? -22.602 8.714 11.519 1.00 46.75 189 PHE A CA 1
ATOM 1497 C C . PHE A 1 189 ? -21.373 9.568 11.193 1.00 46.75 189 PHE A C 1
ATOM 1499 O O . PHE A 1 189 ? -21.529 10.699 10.731 1.00 46.75 189 PHE A O 1
ATOM 1506 N N . ARG A 1 190 ? -20.159 9.045 11.398 1.00 42.75 190 ARG A N 1
ATOM 1507 C CA . ARG A 1 190 ? -18.920 9.768 11.094 1.00 42.75 190 ARG A CA 1
ATOM 1508 C C . ARG A 1 190 ? -18.671 9.848 9.581 1.00 42.75 190 ARG A C 1
ATOM 1510 O O . ARG A 1 190 ? -18.167 10.867 9.126 1.00 42.75 190 ARG A O 1
ATOM 1517 N N . ASP A 1 191 ? -19.149 8.868 8.811 1.00 41.12 191 ASP A N 1
ATOM 1518 C CA . ASP A 1 191 ? -19.150 8.913 7.337 1.00 41.12 191 ASP A CA 1
ATOM 1519 C C . ASP A 1 191 ? -20.253 9.811 6.747 1.00 41.12 191 ASP A C 1
ATOM 1521 O O . ASP A 1 191 ? -20.112 10.327 5.641 1.00 41.12 191 ASP A O 1
ATOM 1525 N N . VAL A 1 192 ? -21.336 10.077 7.487 1.00 41.62 192 VAL A N 1
ATOM 1526 C CA . VAL A 1 192 ? -22.407 10.996 7.044 1.00 41.62 192 VAL A CA 1
ATOM 1527 C C . VAL A 1 192 ? -22.052 12.462 7.345 1.00 41.62 192 VAL A C 1
ATOM 1529 O O . VAL A 1 192 ? -22.554 13.374 6.690 1.00 41.62 192 VAL A O 1
ATOM 1532 N N . GLY A 1 193 ? -21.143 12.704 8.295 1.00 34.62 193 GLY A N 1
ATOM 1533 C CA . GLY A 1 193 ? -20.654 14.038 8.658 1.00 34.62 193 GLY A CA 1
ATOM 1534 C C . GLY A 1 193 ? -19.648 14.660 7.681 1.00 34.62 193 GLY A C 1
ATOM 1535 O O . GLY A 1 193 ? -19.402 15.856 7.776 1.00 34.62 193 GLY A O 1
ATOM 1536 N N . CYS A 1 194 ? -19.096 13.902 6.726 1.00 33.53 194 CYS A N 1
ATOM 1537 C CA . CYS A 1 194 ? -18.170 14.424 5.707 1.00 33.53 194 CYS A CA 1
ATOM 1538 C C . CYS A 1 194 ? -18.853 14.904 4.407 1.00 33.53 194 CYS A C 1
ATOM 1540 O O . CYS A 1 194 ? -18.164 15.153 3.422 1.00 33.53 194 CYS A O 1
ATOM 1542 N N . VAL A 1 195 ? -20.187 15.053 4.376 1.00 35.19 195 VAL A N 1
ATOM 1543 C CA . VAL A 1 195 ? -20.932 15.564 3.196 1.00 35.19 195 VAL A CA 1
ATOM 1544 C C . VAL A 1 195 ? -21.432 17.009 3.374 1.00 35.19 195 VAL A C 1
ATOM 1546 O O . VAL A 1 195 ? -22.107 17.547 2.499 1.00 35.19 195 VAL A O 1
ATOM 154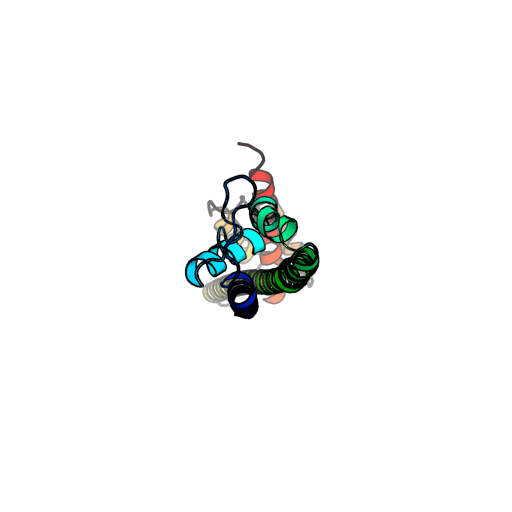9 N N . GLN A 1 196 ? -21.080 17.699 4.458 1.00 34.41 196 GLN A N 1
ATOM 1550 C CA . GLN A 1 196 ? -21.341 19.138 4.569 1.00 34.41 196 GLN A CA 1
ATOM 1551 C C . GLN A 1 196 ? -20.141 19.884 5.143 1.00 34.41 196 GLN A C 1
ATOM 1553 O O . GLN A 1 196 ? -20.114 20.170 6.333 1.00 34.41 196 GLN A O 1
ATOM 1558 N N . GLU A 1 197 ? -19.193 20.220 4.269 1.00 31.72 197 GLU A N 1
ATOM 1559 C CA . GLU A 1 197 ? -18.551 21.543 4.211 1.00 31.72 197 GLU A CA 1
ATOM 1560 C C . GLU A 1 197 ? -18.049 21.824 2.788 1.00 31.72 197 GLU A C 1
ATOM 1562 O O . GLU A 1 197 ? -17.461 20.907 2.169 1.00 31.72 197 GLU A O 1
#

pLDDT: mean 74.33, std 12.16, range [31.72, 94.62]

Secondary structure (DSSP, 8-state):
-HHHHHHHHHHHHHHHHHTT---EETTEETTTTTSSHHHHHHHHHHHHTTTTHHHHHHHHHHH-TTHHHHHHHHHIIIIIIIIHHHHHHHHHHHHHHHHHHHHHHHHHHHHHHHHHHHHHHHHHTSSSEEHHHHHHHHHHHHTSTTSPPPPHHHHHHHHHHH-SS--SEE-HHHHHHHHHHHHHHHHTTTTTGGG--

Foldseek 3Di:
DVLLVLLLVLLVVLLVVCCPDADDDPNDTLCQQNNDSVSSSVLSVCVLVVHCVCVSVVSPCVVPVVVVVSSVVSNCCSPVPVVVVVVVVVVVVVVVVVVVVVVVVVVVLLVVLVVVLVVLCVVVVHQWQALVSQLVVLQVVCPDPLAPRQDSVNSVVLQVVLPPVPPSIDHSVSSSVSSVVRVCVSVVCVVVVVPDD

Radius of gyration: 33.32 Å; chains: 1; bounding box: 63×36×85 Å

Sequence (197 aa):
VIYVGTVVFFAWIFVTIFDDIEGYIHGMPVNKGLDAFSTSLNTMFIAGSTDDFVDCLLPSYSTYRSSGLLWLLFLVIVHVLLLNLVLDMLVAAYTKYSEEQEEMVTEEKVQGILNVFRTVSRVTGSEVITRRTFMDFCEEYSKSPAVRPITANTADIMFTTMDEDKSEELEKDEFFGICGVIQWLGLGFRDVGCVQE